Protein AF-A0A3D3Z821-F1 (afdb_monomer_lite)

pLDDT: mean 93.91, std 4.88, range [66.25, 98.44]

Foldseek 3Di:
DPFDWDADPVRDIAGPVNDPVSVVVVVVVVQPDPPHDDDPPAQQPDWDADPQCIWTDGPPDIDDDNDDDQPQDAQPPVVVRHDCRSVVHVVVVVDDDDDDWDALDFDFDPPPCLQLQAQPKAWWWKFKDFQNHTDDIFTGIWGRHNGGIHDPRCRHCVRPVRPDDGDIDIDIGRCPVADPVNVVVLLVVLVPDPDDLLCSCPVVGDSSVSNSVCVVVVPD

Radius of gyration: 25.38 Å; chains: 1; bounding box: 55×44×74 Å

Secondary structure (DSSP, 8-state):
----EEE-TTS-EEETT--HHHHHHHHHHHH-STT-----S----EEEE-SSSEEEEETTEEEEES--------SS-GGGT--SHHHHHHHHTT---PPP---S-PEE---GGGGGGTT-EEEEEEEEEETTEEEEEEEEEEEE-SSEEESHHHHHHHHHHTS-SS-EEEEEES-TTS-HHHHHHHHHHHHTSS--GGGTTBTTB-HHHHHHHHHHTT--

Sequence (220 aa):
LGLLTVAEDSGRVYPYSDQANSVVDVLRFALEKPNITVKLGFEAEKVKKTASGFRIVSGDETVECNRLIVACGGLAGTKLGGSMSGYKILRSFGHGCTRLRPALVQLKSSWNAVTSLKGVRANCHAVILHDGKRFSESTGELQFTQYGISGPVIFEVSRDVCQGGGEWLCRLDFLPDMEEDALKDELARRRTTNLPVSELFTGILHNRLGRVLTQAAGIS

Structure (mmCIF, N/CA/C/O backbone):
data_AF-A0A3D3Z821-F1
#
_entry.id   AF-A0A3D3Z821-F1
#
loop_
_atom_site.group_PDB
_atom_site.id
_atom_site.type_symbol
_atom_site.label_atom_id
_atom_site.label_alt_id
_atom_site.label_comp_id
_atom_site.label_asym_id
_atom_site.label_entity_id
_atom_site.label_seq_id
_atom_site.pdbx_PDB_ins_code
_atom_site.Cartn_x
_atom_site.Cartn_y
_atom_site.Cartn_z
_atom_site.occupancy
_atom_site.B_iso_or_equiv
_atom_site.auth_seq_id
_atom_site.auth_comp_id
_atom_site.auth_asym_id
_atom_site.auth_atom_id
_atom_site.pdbx_PDB_model_num
ATOM 1 N N . LEU A 1 1 ? -18.094 19.208 6.582 1.00 84.31 1 LEU A N 1
ATOM 2 C CA . LEU A 1 1 ? -16.720 19.171 7.127 1.00 84.31 1 LEU A CA 1
ATOM 3 C C . LEU A 1 1 ? -15.855 20.303 6.573 1.00 84.31 1 LEU A C 1
ATOM 5 O O . LEU A 1 1 ? -15.099 20.863 7.343 1.00 84.31 1 LEU A O 1
ATOM 9 N N . GLY A 1 2 ? -16.013 20.714 5.306 1.00 89.12 2 GLY A N 1
ATOM 10 C CA . GLY A 1 2 ? -15.393 21.956 4.812 1.00 89.12 2 GLY A CA 1
ATOM 11 C C . GLY A 1 2 ? -13.940 21.814 4.351 1.00 89.12 2 GLY A C 1
ATOM 12 O O . GLY A 1 2 ? -13.253 22.816 4.201 1.00 89.12 2 GLY A O 1
ATOM 13 N N . LEU A 1 3 ? -13.470 20.586 4.114 1.00 96.06 3 LEU A N 1
ATOM 14 C CA . LEU A 1 3 ? -12.171 20.346 3.495 1.00 96.06 3 LEU A CA 1
ATOM 15 C C . LEU A 1 3 ? -12.271 20.602 1.985 1.00 96.06 3 LEU A C 1
ATOM 17 O O . LEU A 1 3 ? -13.022 19.909 1.298 1.00 96.06 3 LEU A O 1
ATOM 21 N N . LEU A 1 4 ? -11.515 21.576 1.477 1.00 97.25 4 LEU A N 1
ATOM 22 C CA . LEU A 1 4 ? -11.360 21.778 0.038 1.00 97.25 4 LEU A CA 1
ATOM 23 C C . LEU A 1 4 ? -10.456 20.681 -0.536 1.00 97.25 4 LEU A C 1
ATOM 25 O O . LEU A 1 4 ? -9.407 20.371 0.034 1.00 97.25 4 LEU A O 1
ATOM 29 N N . THR A 1 5 ? -10.862 20.104 -1.663 1.00 97.75 5 THR A N 1
ATOM 30 C CA . THR A 1 5 ? -10.170 18.968 -2.284 1.00 97.75 5 THR A CA 1
ATOM 31 C C . THR A 1 5 ? -9.938 19.203 -3.767 1.00 97.75 5 THR A C 1
ATOM 33 O O . THR A 1 5 ? -10.654 19.985 -4.390 1.00 97.75 5 THR A O 1
ATOM 36 N N . VAL A 1 6 ? -8.943 18.509 -4.310 1.00 97.44 6 VAL A N 1
ATOM 37 C CA . VAL A 1 6 ? -8.657 18.408 -5.741 1.00 97.44 6 VAL A CA 1
ATOM 38 C C . VAL A 1 6 ? -8.632 16.932 -6.128 1.00 97.44 6 VAL A C 1
ATOM 40 O O . VAL A 1 6 ? -8.186 16.093 -5.343 1.00 97.44 6 VAL A O 1
ATOM 43 N N . ALA A 1 7 ? -9.150 16.614 -7.310 1.00 97.06 7 ALA A N 1
ATOM 44 C CA . ALA A 1 7 ? -9.102 15.275 -7.878 1.00 97.06 7 ALA A CA 1
ATOM 45 C C . ALA A 1 7 ? -8.102 15.248 -9.036 1.00 97.06 7 ALA A C 1
ATOM 47 O O . ALA A 1 7 ? -8.094 16.155 -9.866 1.00 97.06 7 ALA A O 1
ATOM 48 N N . GLU A 1 8 ? -7.275 14.213 -9.083 1.00 92.75 8 GLU A N 1
ATOM 49 C CA . GLU A 1 8 ? -6.449 13.895 -10.246 1.00 92.75 8 GLU A CA 1
ATOM 50 C C . GLU A 1 8 ? -7.269 13.129 -11.294 1.00 92.75 8 GLU A C 1
ATOM 52 O O . GLU A 1 8 ? -8.263 12.480 -10.959 1.00 92.75 8 GLU A O 1
ATOM 57 N N . ASP A 1 9 ? -6.787 13.089 -12.539 1.00 91.25 9 ASP A N 1
ATOM 58 C CA . ASP A 1 9 ? -7.375 12.271 -13.616 1.00 91.25 9 ASP A CA 1
ATOM 59 C C . ASP A 1 9 ? -7.433 10.774 -13.255 1.00 91.25 9 ASP A C 1
ATOM 61 O O . ASP A 1 9 ? -8.287 10.034 -13.739 1.00 91.25 9 ASP A O 1
ATOM 65 N N . SER A 1 10 ? -6.555 10.332 -12.347 1.00 83.69 10 SER A N 1
ATOM 66 C CA . SER A 1 10 ? -6.539 8.978 -11.782 1.00 83.69 10 SER A CA 1
ATOM 67 C C . SER A 1 10 ? -7.754 8.658 -10.891 1.00 83.69 10 SER A C 1
ATOM 69 O O . SER A 1 10 ? -7.928 7.513 -10.475 1.00 83.69 10 SER A O 1
ATOM 71 N N . GLY A 1 11 ? -8.570 9.661 -10.545 1.00 91.00 11 GLY A N 1
ATOM 72 C CA . GLY A 1 11 ? -9.675 9.568 -9.589 1.00 91.00 11 GLY A CA 1
ATOM 73 C C . GLY A 1 11 ? -9.247 9.695 -8.123 1.00 91.00 11 GLY A C 1
ATOM 74 O O . GLY A 1 11 ? -10.096 9.674 -7.228 1.00 91.00 11 GLY A O 1
ATOM 75 N N . ARG A 1 12 ? -7.946 9.836 -7.842 1.00 90.50 12 ARG A N 1
ATOM 76 C CA . ARG A 1 12 ? -7.446 10.084 -6.485 1.00 90.50 12 ARG A CA 1
ATOM 77 C C . ARG A 1 12 ? -7.782 11.505 -6.051 1.00 90.50 12 ARG A C 1
ATOM 79 O O . ARG A 1 12 ? -7.626 12.448 -6.820 1.00 90.50 12 ARG A O 1
ATOM 86 N N . VAL A 1 13 ? -8.225 11.643 -4.804 1.00 96.12 13 VAL A N 1
ATOM 87 C CA . VAL A 1 13 ? -8.643 12.923 -4.225 1.00 96.12 13 VAL A CA 1
ATOM 88 C C . VAL A 1 13 ? -7.708 13.294 -3.087 1.00 96.12 13 VAL A C 1
ATOM 90 O O . VAL A 1 13 ? -7.511 12.512 -2.154 1.00 96.12 13 VAL A O 1
ATOM 93 N N . TYR A 1 14 ? -7.179 14.508 -3.151 1.00 96.88 14 TYR A N 1
ATOM 94 C CA . TYR A 1 14 ? -6.238 15.051 -2.184 1.00 96.88 14 TYR A CA 1
ATOM 95 C C . TYR A 1 14 ? -6.791 16.336 -1.555 1.00 96.88 14 TYR A C 1
ATOM 97 O O . TYR A 1 14 ? -7.600 17.037 -2.175 1.00 96.88 14 TYR A O 1
ATOM 105 N N . PRO A 1 15 ? -6.393 16.673 -0.314 1.00 97.56 15 PRO A N 1
ATOM 106 C CA . PRO A 1 15 ? -6.605 18.013 0.223 1.00 97.56 15 PRO A CA 1
ATOM 107 C C . PRO A 1 15 ? -5.969 19.037 -0.711 1.00 97.56 15 PRO A C 1
ATOM 109 O O . PRO A 1 15 ? -4.826 18.856 -1.105 1.00 97.56 15 PRO A O 1
ATOM 112 N N . TYR A 1 16 ? -6.656 20.142 -0.999 1.00 97.00 16 TYR A N 1
ATOM 113 C CA . TYR A 1 16 ? -6.088 21.198 -1.849 1.00 97.00 16 TYR A CA 1
ATOM 114 C C . TYR A 1 16 ? -4.787 21.796 -1.270 1.00 97.00 16 TYR A C 1
ATOM 116 O O . TYR A 1 16 ? -3.984 22.377 -1.986 1.00 97.00 16 TYR A O 1
ATOM 124 N N . SER A 1 17 ? -4.575 21.660 0.042 1.00 96.19 17 SER A N 1
ATOM 125 C CA . SER A 1 17 ? -3.353 22.075 0.737 1.00 96.19 17 SER A CA 1
ATOM 126 C C . SER A 1 17 ? -2.167 21.117 0.567 1.00 96.19 17 SER A C 1
ATOM 128 O O . SER A 1 17 ? -1.088 21.424 1.069 1.00 96.19 17 SER A O 1
ATOM 130 N N . ASP A 1 18 ? -2.369 19.932 -0.016 1.00 96.44 18 ASP A N 1
ATOM 131 C CA . ASP A 1 18 ? -1.424 18.805 -0.003 1.00 96.44 18 ASP A CA 1
ATOM 132 C C . ASP A 1 18 ? -0.958 18.381 1.407 1.00 96.44 18 ASP A C 1
ATOM 134 O O . ASP A 1 18 ? 0.049 17.694 1.577 1.00 96.44 18 ASP A O 1
ATOM 138 N N . GLN A 1 19 ? -1.701 18.756 2.457 1.00 97.00 19 GLN A N 1
ATOM 139 C CA . GLN A 1 19 ? -1.380 18.414 3.844 1.00 97.00 19 GLN A CA 1
ATOM 140 C C . GLN A 1 19 ? -2.365 17.389 4.406 1.00 97.00 19 GLN A C 1
ATOM 142 O O . GLN A 1 19 ? -3.539 17.686 4.637 1.00 97.00 19 GLN A O 1
ATOM 147 N N . ALA A 1 20 ? -1.869 16.195 4.744 1.00 96.19 20 ALA A N 1
ATOM 148 C CA . ALA A 1 20 ? -2.670 15.166 5.413 1.00 96.19 20 ALA A CA 1
ATOM 149 C C . ALA A 1 20 ? -3.252 15.652 6.757 1.00 96.19 20 ALA A C 1
ATOM 151 O O . ALA A 1 20 ? -4.383 15.308 7.106 1.00 96.19 20 ALA A O 1
ATOM 152 N N . ASN A 1 21 ? -2.522 16.513 7.478 1.00 96.94 21 ASN A N 1
ATOM 153 C CA . ASN A 1 21 ? -2.989 17.102 8.736 1.00 96.94 21 ASN A CA 1
ATOM 154 C C . ASN A 1 21 ? -4.273 17.927 8.566 1.00 96.94 21 ASN A C 1
ATOM 156 O O . ASN A 1 21 ? -5.098 17.929 9.473 1.00 96.94 21 ASN A O 1
ATOM 160 N N . SER A 1 22 ? -4.511 18.542 7.399 1.00 97.19 22 SER A N 1
ATOM 161 C CA . SER A 1 22 ? -5.766 19.263 7.140 1.00 97.19 22 SER A CA 1
ATOM 162 C C . SER A 1 22 ? -6.987 18.341 7.217 1.00 97.19 22 SER A C 1
ATOM 164 O O . SER A 1 22 ? -8.035 18.751 7.711 1.00 97.19 22 SER A O 1
ATOM 166 N N . VAL A 1 23 ? -6.861 17.082 6.781 1.00 97.56 23 VAL A N 1
ATOM 167 C CA . VAL A 1 23 ? -7.935 16.081 6.909 1.00 97.56 23 VAL A CA 1
ATOM 168 C C . VAL A 1 23 ? -8.193 15.763 8.380 1.00 97.56 23 VAL A C 1
ATOM 170 O O . VAL A 1 23 ? -9.343 15.737 8.821 1.00 97.56 23 VAL A O 1
ATOM 173 N N . VAL A 1 24 ? -7.116 15.535 9.139 1.00 96.19 24 VAL A N 1
ATOM 174 C CA . VAL A 1 24 ? -7.173 15.190 10.565 1.00 96.19 24 VAL A CA 1
ATOM 175 C C . VAL A 1 24 ? -7.831 16.308 11.366 1.00 96.19 24 VAL A C 1
ATOM 177 O O . VAL A 1 24 ? -8.753 16.040 12.134 1.00 96.19 24 VAL A O 1
ATOM 180 N N . ASP A 1 25 ? -7.408 17.554 11.164 1.00 96.25 25 ASP A N 1
ATOM 181 C CA . ASP A 1 25 ? -7.937 18.699 11.901 1.00 96.25 25 ASP A CA 1
ATOM 182 C C . ASP A 1 25 ? -9.411 18.943 11.601 1.00 96.25 25 ASP A C 1
ATOM 184 O O . ASP A 1 25 ? -10.200 19.124 12.523 1.00 96.25 25 ASP A O 1
ATOM 188 N N . VAL A 1 26 ? -9.825 18.860 10.336 1.00 97.06 26 VAL A N 1
ATOM 189 C CA . VAL A 1 26 ? -11.237 19.025 9.973 1.00 97.06 26 VAL A CA 1
ATOM 190 C C . VAL A 1 26 ? -12.124 17.968 10.648 1.00 97.06 26 VAL A C 1
ATOM 192 O O . VAL A 1 26 ? -13.230 18.281 11.097 1.00 97.06 26 VAL A O 1
ATOM 195 N N . LEU A 1 27 ? -11.649 16.723 10.759 1.00 97.06 27 LEU A N 1
ATOM 196 C CA . LEU A 1 27 ? -12.352 15.681 11.509 1.00 97.06 27 LEU A CA 1
ATOM 197 C C . LEU A 1 27 ? -12.339 15.962 13.014 1.00 97.06 27 LEU A C 1
ATOM 199 O O . LEU A 1 27 ? -13.377 15.832 13.657 1.00 97.06 27 LEU A O 1
ATOM 203 N N . ARG A 1 28 ? -11.200 16.388 13.572 1.00 96.38 28 ARG A N 1
ATOM 204 C CA . ARG A 1 28 ? -11.064 16.735 14.991 1.00 96.38 28 ARG A CA 1
ATOM 205 C C . ARG A 1 28 ? -12.012 17.865 15.386 1.00 96.38 28 ARG A C 1
ATOM 207 O O . ARG A 1 28 ? -12.762 17.696 16.340 1.00 96.38 28 ARG A O 1
ATOM 214 N N . PHE A 1 29 ? -12.060 18.951 14.618 1.00 95.62 29 PHE A N 1
ATOM 215 C CA . PHE A 1 29 ? -12.982 20.067 14.849 1.00 95.62 29 PHE A CA 1
ATOM 216 C C . PHE A 1 29 ? -14.444 19.624 14.792 1.00 95.62 29 PHE A C 1
ATOM 218 O O . PHE A 1 29 ? -15.272 20.076 15.575 1.00 95.62 29 PHE A O 1
ATOM 225 N N . ALA A 1 30 ? -14.787 18.681 13.913 1.00 96.00 30 ALA A N 1
ATOM 226 C CA . ALA A 1 30 ? -16.147 18.154 13.851 1.00 96.00 30 ALA A CA 1
ATOM 227 C C . ALA A 1 30 ? -16.549 17.315 15.076 1.00 96.00 30 ALA A C 1
ATOM 229 O O . ALA A 1 30 ? -17.749 17.132 15.317 1.00 96.00 30 ALA A O 1
ATOM 230 N N . LEU A 1 31 ? -15.567 16.815 15.834 1.00 96.56 31 LEU A N 1
ATOM 231 C CA . LEU A 1 31 ? -15.761 16.117 17.103 1.00 96.56 31 LEU A CA 1
ATOM 232 C C . LEU A 1 31 ? -15.836 17.073 18.303 1.00 96.56 31 LEU A C 1
ATOM 234 O O . LEU A 1 31 ? -16.237 16.628 19.375 1.00 96.56 31 LEU A O 1
ATOM 238 N N . GLU A 1 32 ? -15.511 18.362 18.149 1.00 94.62 32 GLU A N 1
ATOM 239 C CA . GLU A 1 32 ? -15.595 19.384 19.207 1.00 94.62 32 GLU A CA 1
ATOM 240 C C . GLU A 1 32 ? -17.056 19.798 19.459 1.00 94.62 32 GLU A C 1
ATOM 242 O O . GLU A 1 32 ? -17.486 20.923 19.211 1.00 94.62 32 GLU A O 1
ATOM 247 N N . LYS A 1 33 ? -17.858 18.842 19.937 1.00 95.44 33 LYS A N 1
ATOM 248 C CA . LYS A 1 33 ? -19.264 19.024 20.311 1.00 95.44 33 LYS A CA 1
ATOM 249 C C . LYS A 1 33 ? -19.459 18.658 21.782 1.00 95.44 33 LYS A C 1
ATOM 251 O O . LYS A 1 33 ? -18.866 17.676 22.224 1.00 95.44 33 LYS A O 1
ATOM 256 N N . PRO A 1 34 ? -20.345 19.344 22.532 1.00 95.62 34 PRO A N 1
ATOM 257 C CA . PRO A 1 34 ? -20.549 19.076 23.962 1.00 95.62 34 PRO A CA 1
ATOM 258 C C . PRO A 1 34 ? -20.932 17.628 24.308 1.00 95.62 34 PRO A C 1
ATOM 260 O O . PRO A 1 34 ? -20.731 17.187 25.433 1.00 95.62 34 PRO A O 1
ATOM 263 N N . ASN A 1 35 ? -21.495 16.884 23.354 1.00 96.88 35 ASN A N 1
ATOM 264 C CA . ASN A 1 35 ? -21.951 15.506 23.528 1.00 96.88 35 ASN A CA 1
ATOM 265 C C . ASN A 1 35 ? -20.957 14.444 23.018 1.00 96.88 35 ASN A C 1
ATOM 267 O O . ASN A 1 35 ? -21.319 13.270 22.944 1.00 96.88 35 ASN A O 1
ATOM 271 N N . ILE A 1 36 ? -19.747 14.838 22.615 1.00 97.31 36 ILE A N 1
ATOM 272 C CA . ILE A 1 36 ? -18.694 13.930 22.153 1.00 97.31 36 ILE A CA 1
ATOM 273 C C . ILE A 1 36 ? -17.492 14.076 23.083 1.00 97.31 36 ILE A C 1
ATOM 275 O O . ILE A 1 36 ? -16.984 15.170 23.304 1.00 97.31 36 ILE A O 1
ATOM 279 N N . THR A 1 37 ? -17.005 12.953 23.604 1.00 96.69 37 THR A N 1
ATOM 280 C CA . THR A 1 37 ? -15.773 12.909 24.394 1.00 96.69 37 THR A CA 1
ATOM 281 C C . THR A 1 37 ? -14.707 12.158 23.614 1.00 96.69 37 THR A C 1
ATOM 283 O O . THR A 1 37 ? -14.864 10.973 23.322 1.00 96.69 37 THR A O 1
ATOM 286 N N . VAL A 1 38 ? -13.609 12.840 23.291 1.00 96.75 38 VAL A N 1
ATOM 287 C CA . VAL A 1 38 ? -12.416 12.218 22.710 1.00 96.75 38 VAL A CA 1
ATOM 288 C C . VAL A 1 38 ? -11.439 11.925 23.839 1.00 96.75 38 VAL A C 1
ATOM 290 O O . VAL A 1 38 ? -10.985 12.839 24.522 1.00 96.75 38 VAL A O 1
ATOM 293 N N . LYS A 1 39 ? -11.115 10.646 24.037 1.00 95.62 39 LYS A N 1
ATOM 294 C CA . LYS A 1 39 ? -10.166 10.204 25.060 1.00 95.62 39 LYS A CA 1
ATOM 295 C C . LYS A 1 39 ? -8.936 9.592 24.396 1.00 95.62 39 LYS A C 1
ATOM 297 O O . LYS A 1 39 ? -9.026 8.537 23.775 1.00 95.62 39 LYS A O 1
ATOM 302 N N . LEU A 1 40 ? -7.805 10.284 24.504 1.00 95.38 40 LEU A N 1
ATOM 303 C CA . LEU A 1 40 ? -6.497 9.812 24.043 1.00 95.38 40 LEU A CA 1
ATOM 304 C C . LEU A 1 40 ? -5.758 9.109 25.189 1.00 95.38 40 LEU A C 1
ATOM 306 O O . LEU A 1 40 ? -6.156 9.234 26.344 1.00 95.38 40 LEU A O 1
ATOM 310 N N . GLY A 1 41 ? -4.698 8.359 24.874 1.00 94.00 41 GLY A N 1
ATOM 311 C CA . GLY A 1 41 ? -3.927 7.618 25.885 1.00 94.00 41 GLY A CA 1
ATOM 312 C C . GLY A 1 41 ? -4.706 6.487 26.569 1.00 94.00 41 GLY A C 1
ATOM 313 O O . GLY A 1 41 ? -4.267 5.981 27.591 1.00 94.00 41 GLY A O 1
ATOM 314 N N . PHE A 1 42 ? -5.854 6.099 26.009 1.00 96.06 42 PHE A N 1
ATOM 315 C CA . PHE A 1 42 ? -6.726 5.053 26.530 1.00 96.06 42 PHE A CA 1
ATOM 316 C C . PHE A 1 42 ? -6.688 3.852 25.582 1.00 96.06 42 PHE A C 1
ATOM 318 O O . PHE A 1 42 ? -7.317 3.864 24.520 1.00 96.06 42 PHE A O 1
ATOM 325 N N . GLU A 1 43 ? -5.926 2.821 25.940 1.00 94.94 43 GLU A N 1
ATOM 326 C CA . GLU A 1 43 ? -5.873 1.577 25.174 1.00 94.94 43 GLU A CA 1
ATOM 327 C C . GLU A 1 43 ? -6.968 0.632 25.674 1.00 94.94 43 GLU A C 1
ATOM 329 O O . GLU A 1 43 ? -7.013 0.259 26.841 1.00 94.94 43 GLU A O 1
ATOM 334 N N . ALA A 1 44 ? -7.885 0.226 24.794 1.00 95.50 44 ALA A N 1
ATOM 335 C CA . ALA A 1 44 ? -8.948 -0.710 25.153 1.00 95.50 44 ALA A CA 1
ATOM 336 C C . ALA A 1 44 ? -8.390 -2.137 25.344 1.00 95.50 44 ALA A C 1
ATOM 338 O O . ALA A 1 44 ? -8.490 -2.985 24.455 1.00 95.50 44 ALA A O 1
ATOM 339 N N . GLU A 1 45 ? -7.803 -2.402 26.510 1.00 94.50 45 GLU A N 1
ATOM 340 C CA . GLU A 1 45 ? -7.136 -3.661 26.854 1.00 94.50 45 GLU A CA 1
ATOM 341 C C . GLU A 1 45 ? -8.123 -4.820 27.026 1.00 94.50 45 GLU A C 1
ATOM 343 O O . GLU A 1 45 ? -7.862 -5.949 26.596 1.00 94.50 45 GLU A O 1
ATOM 348 N N . LYS A 1 46 ? -9.267 -4.560 27.674 1.00 95.31 46 LYS A N 1
ATOM 349 C CA . LYS A 1 46 ? -10.322 -5.559 27.901 1.00 95.31 46 LYS A CA 1
ATOM 350 C C . LYS A 1 46 ? -11.686 -4.968 27.599 1.00 95.31 46 LYS A C 1
ATOM 352 O O . LYS A 1 46 ? -12.038 -3.903 28.093 1.00 95.31 46 LYS A O 1
ATOM 357 N N . VAL A 1 47 ? -12.490 -5.722 26.858 1.00 97.44 47 VAL A N 1
ATOM 358 C CA . VAL A 1 47 ? -13.879 -5.377 26.559 1.00 97.44 47 VAL A CA 1
ATOM 359 C C . VAL A 1 47 ? -14.764 -6.555 26.940 1.00 97.44 47 VAL A C 1
ATOM 361 O O . VAL A 1 47 ? -14.533 -7.680 26.499 1.00 97.44 47 VAL A O 1
ATOM 364 N N . LYS A 1 48 ? -15.781 -6.310 27.767 1.00 96.69 48 LYS A N 1
ATOM 365 C CA . LYS A 1 48 ? -16.752 -7.326 28.190 1.00 96.69 48 LYS A CA 1
ATOM 366 C C . LYS A 1 48 ? -18.170 -6.862 27.905 1.00 96.69 48 LYS A C 1
ATOM 368 O O . LYS A 1 48 ? -18.499 -5.701 28.131 1.00 96.69 48 LYS A O 1
ATOM 373 N N . LYS A 1 49 ? -19.018 -7.787 27.459 1.00 96.88 49 LYS A N 1
ATOM 374 C CA . LYS A 1 49 ? -20.466 -7.566 27.406 1.00 96.88 49 LYS A CA 1
ATOM 375 C C . LYS A 1 49 ? -21.032 -7.635 28.825 1.00 96.88 49 LYS A C 1
ATOM 377 O O . LYS A 1 49 ? -20.634 -8.495 29.608 1.00 96.88 49 LYS A O 1
ATOM 382 N N . THR A 1 50 ? -21.943 -6.729 29.146 1.00 96.50 50 THR A N 1
ATOM 383 C CA . THR A 1 50 ? -22.679 -6.675 30.415 1.00 96.50 50 THR A CA 1
ATOM 384 C C . THR A 1 50 ? -24.176 -6.856 30.144 1.00 96.50 50 THR A C 1
ATOM 386 O O . THR A 1 50 ? -24.593 -6.977 28.991 1.00 96.50 50 THR A O 1
ATOM 389 N N . ALA A 1 51 ? -25.003 -6.869 31.193 1.00 95.25 51 ALA A N 1
ATOM 390 C CA . ALA A 1 51 ? -26.458 -6.938 31.039 1.00 95.25 51 ALA A CA 1
ATOM 391 C C . ALA A 1 51 ? -27.041 -5.724 30.282 1.00 95.25 51 ALA A C 1
ATOM 393 O O . ALA A 1 51 ? -28.026 -5.866 29.564 1.00 95.25 51 ALA A O 1
ATOM 394 N N . SER A 1 52 ? -26.422 -4.545 30.410 1.00 93.81 52 SER A N 1
ATOM 395 C CA . SER A 1 52 ? -26.910 -3.269 29.862 1.00 93.81 52 SER A CA 1
ATOM 396 C C . SER A 1 52 ? -26.093 -2.730 28.676 1.00 93.81 52 SER A C 1
ATOM 398 O O . SER A 1 52 ? -26.452 -1.695 28.102 1.00 93.81 52 SER A O 1
ATOM 400 N N . GLY A 1 53 ? -25.010 -3.409 28.281 1.00 97.44 53 GLY A N 1
ATOM 401 C CA . GLY A 1 53 ? -24.132 -2.959 27.202 1.00 97.44 53 GLY A CA 1
ATOM 402 C C . GLY A 1 53 ? -22.734 -3.570 27.256 1.00 97.44 53 GLY A C 1
ATOM 403 O O . GLY A 1 53 ? -22.571 -4.788 27.172 1.00 97.44 53 GLY A O 1
ATOM 404 N N . PHE A 1 54 ? -21.724 -2.710 27.359 1.00 98.44 54 PHE A N 1
ATOM 405 C CA . PHE A 1 54 ? -20.311 -3.062 27.338 1.00 98.44 54 PHE A CA 1
ATOM 406 C C . PHE A 1 54 ? -19.535 -2.293 28.400 1.00 98.44 54 PHE A C 1
ATOM 408 O O . PHE A 1 54 ? -19.816 -1.127 28.677 1.00 98.44 54 PHE A O 1
ATOM 415 N N . ARG A 1 55 ? -18.509 -2.950 28.934 1.00 97.94 55 ARG A N 1
ATOM 416 C CA . ARG A 1 55 ? -17.499 -2.364 29.808 1.00 97.94 55 ARG A CA 1
ATOM 417 C C . ARG A 1 55 ? -16.135 -2.478 29.142 1.00 97.94 55 ARG A C 1
ATOM 419 O O . ARG A 1 55 ? -15.737 -3.582 28.764 1.00 97.94 55 ARG A O 1
ATOM 426 N N . ILE A 1 56 ? -15.440 -1.353 29.020 1.00 97.81 56 ILE A N 1
ATOM 427 C CA . ILE A 1 56 ? -14.086 -1.240 28.479 1.00 97.81 56 ILE A CA 1
ATOM 428 C C . ILE A 1 56 ? -13.137 -0.866 29.615 1.00 97.81 56 ILE A C 1
ATOM 430 O O . ILE A 1 56 ? -13.449 0.026 30.399 1.00 97.81 56 ILE A O 1
ATOM 434 N N . VAL A 1 57 ? -11.995 -1.541 29.692 1.00 97.38 57 VAL A N 1
ATOM 435 C CA . VAL A 1 57 ? -10.951 -1.315 30.698 1.00 97.38 57 VAL A CA 1
ATOM 436 C C . VAL A 1 57 ? -9.639 -0.952 30.003 1.00 97.38 57 VAL A C 1
ATOM 438 O O . VAL A 1 57 ? -9.296 -1.586 29.002 1.00 97.38 57 VAL A O 1
ATOM 441 N N . SER A 1 58 ? -8.938 0.036 30.561 1.00 96.56 58 SER A N 1
ATOM 442 C CA . SER A 1 58 ? -7.588 0.487 30.195 1.00 96.56 58 SER A CA 1
ATOM 443 C C . SER A 1 58 ? -6.812 0.732 31.491 1.00 96.56 58 SER A C 1
ATOM 445 O O . SER A 1 58 ? -7.041 1.752 32.143 1.00 96.56 58 SER A O 1
ATOM 447 N N . GLY A 1 59 ? -5.950 -0.197 31.916 1.00 95.19 59 GLY A N 1
ATOM 448 C CA . GLY A 1 59 ? -5.328 -0.127 33.243 1.00 95.19 59 GLY A CA 1
ATOM 449 C C . GLY A 1 59 ? -6.378 -0.081 34.362 1.00 95.19 59 GLY A C 1
ATOM 450 O O . GLY A 1 59 ? -7.246 -0.953 34.438 1.00 95.19 59 GLY A O 1
ATOM 451 N N . ASP A 1 60 ? -6.321 0.958 35.197 1.00 95.62 60 ASP A N 1
ATOM 452 C CA . ASP A 1 60 ? -7.279 1.189 36.290 1.00 95.62 60 ASP A CA 1
ATOM 453 C C . ASP A 1 60 ? -8.533 1.965 35.848 1.00 95.62 60 ASP A C 1
ATOM 455 O O . ASP A 1 60 ? -9.494 2.114 36.606 1.00 95.62 60 ASP A O 1
ATOM 459 N N . GLU A 1 61 ? -8.561 2.458 34.608 1.00 97.19 61 GLU A N 1
ATOM 460 C CA . GLU A 1 61 ? -9.684 3.223 34.083 1.00 97.19 61 GLU A CA 1
ATOM 461 C C . GLU A 1 61 ? -10.750 2.313 33.465 1.00 97.19 61 GLU A C 1
ATOM 463 O O . GLU A 1 61 ? -10.457 1.349 32.754 1.00 97.19 61 GLU A O 1
ATOM 468 N N . THR A 1 62 ? -12.022 2.653 33.692 1.00 97.00 62 THR A 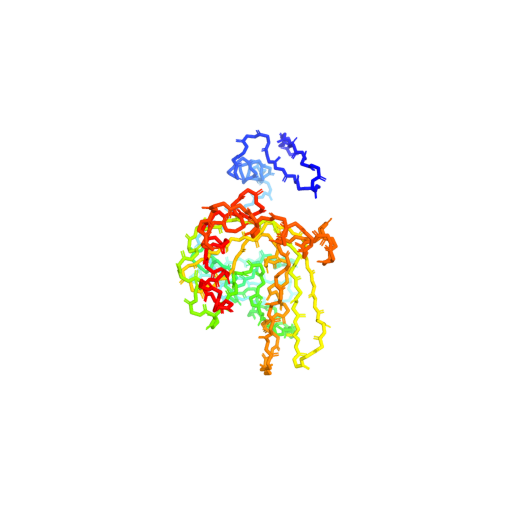N 1
ATOM 469 C CA . THR A 1 62 ? -13.170 1.921 33.144 1.00 97.00 62 THR A CA 1
ATOM 470 C C . THR A 1 62 ? -14.166 2.867 32.482 1.00 97.00 62 THR A C 1
ATOM 472 O O . THR A 1 62 ? -14.494 3.919 33.024 1.00 97.00 62 THR A O 1
ATOM 475 N N . VAL A 1 63 ? -14.676 2.467 31.315 1.00 97.12 63 VAL A N 1
ATOM 476 C CA . VAL A 1 63 ? -15.744 3.159 30.580 1.00 97.12 63 VAL A CA 1
ATOM 477 C C . VAL A 1 63 ? -16.884 2.182 30.303 1.00 97.12 63 VAL A C 1
ATOM 479 O O . VAL A 1 63 ? -16.650 1.045 29.887 1.00 97.12 63 VAL A O 1
ATOM 482 N N . GLU A 1 64 ? -18.124 2.622 30.505 1.00 97.56 64 GLU A N 1
ATOM 483 C CA . GLU A 1 64 ? -19.327 1.849 30.186 1.00 97.56 64 GLU A CA 1
ATOM 484 C C . GLU A 1 64 ? -20.112 2.497 29.043 1.00 97.56 64 GLU A C 1
ATOM 486 O O . GLU A 1 64 ? -20.166 3.719 28.918 1.00 97.56 64 GLU A O 1
ATOM 491 N N . CYS A 1 65 ? -20.713 1.676 28.181 1.00 97.56 65 CYS A N 1
ATOM 492 C CA . CYS A 1 65 ? -21.537 2.154 27.072 1.00 97.56 65 CYS A CA 1
ATOM 493 C C . CYS A 1 65 ? -22.607 1.128 26.678 1.00 97.56 65 CYS A C 1
ATOM 495 O O . CYS A 1 65 ? -22.421 -0.076 26.832 1.00 97.56 65 CYS A O 1
ATOM 497 N N . ASN A 1 66 ? -23.731 1.579 26.112 1.00 98.25 66 ASN A N 1
ATOM 498 C CA . ASN A 1 66 ? -24.783 0.673 25.625 1.00 98.25 66 ASN A CA 1
ATOM 499 C C . ASN A 1 66 ? -24.474 0.069 24.246 1.00 98.25 66 ASN A C 1
ATOM 501 O O . ASN A 1 66 ? -25.076 -0.937 23.857 1.00 98.25 66 ASN A O 1
ATOM 505 N N . ARG A 1 67 ? -23.593 0.710 23.471 1.00 97.94 67 ARG A N 1
ATOM 506 C CA . ARG A 1 67 ? -23.222 0.333 22.103 1.00 97.94 67 ARG A CA 1
ATOM 507 C C . ARG A 1 67 ? -21.726 0.534 21.912 1.00 97.94 67 ARG A C 1
ATOM 509 O O . ARG A 1 67 ? -21.192 1.556 22.325 1.00 97.94 67 ARG A O 1
ATOM 516 N N . LEU A 1 68 ? -21.090 -0.427 21.249 1.00 97.31 68 LEU A N 1
ATOM 517 C CA . LEU A 1 68 ? -19.665 -0.418 20.949 1.00 97.31 68 LEU A CA 1
ATOM 518 C C . LEU A 1 68 ? -19.459 -0.489 19.434 1.00 97.31 68 LEU A C 1
ATOM 520 O O . LEU A 1 68 ? -19.987 -1.389 18.783 1.00 97.31 68 LEU A O 1
ATOM 524 N N . ILE A 1 69 ? -18.664 0.433 18.894 1.00 97.88 69 ILE A N 1
ATOM 525 C CA . ILE A 1 69 ? -18.198 0.416 17.504 1.00 97.88 69 ILE A CA 1
ATOM 526 C C . ILE A 1 69 ? -16.691 0.164 17.530 1.00 97.88 69 ILE A C 1
ATOM 528 O O . ILE A 1 69 ? -15.949 0.904 18.172 1.00 97.88 69 ILE A O 1
ATOM 532 N N . VAL A 1 70 ? -16.232 -0.883 16.842 1.00 96.75 70 VAL A N 1
ATOM 533 C CA . VAL A 1 70 ? -14.807 -1.236 16.764 1.00 96.75 70 VAL A CA 1
ATOM 534 C C . VAL A 1 70 ? -14.226 -0.675 15.467 1.00 96.75 70 VAL A C 1
ATOM 536 O O . VAL A 1 70 ? -14.458 -1.224 14.395 1.00 96.75 70 VAL A O 1
ATOM 539 N N . ALA A 1 71 ? -13.458 0.412 15.572 1.00 96.88 71 ALA A N 1
ATOM 540 C CA . ALA A 1 71 ? -12.828 1.110 14.444 1.00 96.88 71 ALA A CA 1
ATOM 541 C C . ALA A 1 71 ? -11.290 1.170 14.580 1.00 96.88 71 ALA A C 1
ATOM 543 O O . ALA A 1 71 ? -10.663 2.181 14.288 1.00 96.88 71 ALA A O 1
ATOM 544 N N . CYS A 1 72 ? -10.670 0.085 15.056 1.00 95.12 72 CYS A N 1
ATOM 545 C CA . CYS A 1 72 ? -9.250 0.047 15.447 1.00 95.12 72 CYS A CA 1
ATOM 546 C C . CYS A 1 72 ? -8.246 -0.102 14.284 1.00 95.12 72 CYS A C 1
ATOM 548 O O . CYS A 1 72 ? -7.055 -0.272 14.533 1.00 95.12 72 CYS A O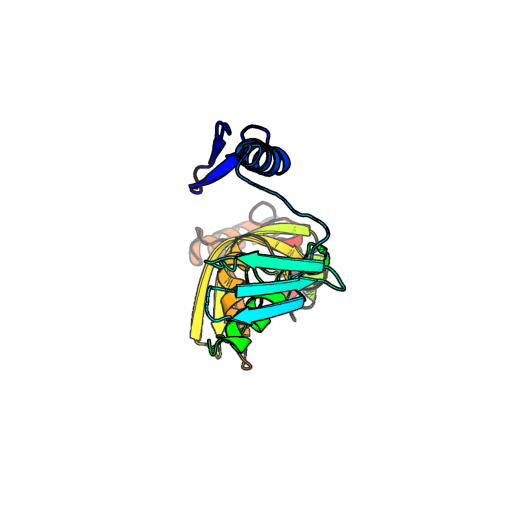 1
ATOM 550 N N . GLY A 1 73 ? -8.701 -0.092 13.029 1.00 94.69 73 GLY A N 1
ATOM 551 C CA . GLY A 1 73 ? -7.833 -0.290 11.866 1.00 94.69 73 GLY A CA 1
ATOM 552 C C . GLY A 1 73 ? -7.224 -1.698 11.759 1.00 94.69 73 GLY A C 1
ATOM 553 O O . GLY A 1 73 ? -7.758 -2.679 12.280 1.00 94.69 73 GLY A O 1
ATOM 554 N N . GLY A 1 74 ? -6.123 -1.797 11.008 1.00 94.50 74 GLY A N 1
ATOM 555 C CA . GLY A 1 74 ? -5.404 -3.044 10.731 1.00 94.50 74 GLY A CA 1
ATOM 556 C C . GLY A 1 74 ? -4.025 -3.125 11.395 1.00 94.50 74 GLY A C 1
ATOM 557 O O . GLY A 1 74 ? -3.651 -2.285 12.204 1.00 94.50 74 GLY A O 1
ATOM 558 N N . LEU A 1 75 ? -3.242 -4.137 11.007 1.00 93.25 75 LEU A N 1
ATOM 559 C CA . LEU A 1 75 ? -1.885 -4.362 11.530 1.00 93.25 75 LEU A CA 1
ATOM 560 C C . LEU A 1 75 ? -0.806 -3.491 10.851 1.00 93.25 75 LEU A C 1
ATOM 562 O O . LEU A 1 75 ? 0.321 -3.408 11.334 1.00 93.25 75 LEU A O 1
ATOM 566 N N . ALA A 1 76 ? -1.119 -2.873 9.710 1.00 93.00 76 ALA A N 1
ATOM 567 C CA . ALA A 1 76 ? -0.168 -2.043 8.974 1.00 93.00 76 ALA A CA 1
ATOM 568 C C . ALA A 1 76 ? 0.222 -0.792 9.778 1.00 93.00 76 ALA A C 1
ATOM 570 O O . ALA A 1 76 ? -0.610 -0.213 10.468 1.00 93.00 76 ALA A O 1
ATOM 571 N N . GLY A 1 77 ? 1.483 -0.360 9.666 1.00 91.75 77 GLY A N 1
ATOM 572 C CA . GLY A 1 77 ? 1.957 0.847 10.348 1.00 91.75 77 GLY A CA 1
ATOM 573 C C . GLY A 1 77 ? 2.012 0.697 11.869 1.00 91.75 77 GLY A C 1
ATOM 574 O O . GLY A 1 77 ? 1.521 1.559 12.587 1.00 91.75 77 GLY A O 1
ATOM 575 N N . THR A 1 78 ? 2.622 -0.377 12.380 1.00 91.25 78 THR A N 1
ATOM 576 C CA . THR A 1 78 ? 2.690 -0.658 13.829 1.00 91.25 78 THR A CA 1
ATOM 577 C C . THR A 1 78 ? 3.271 0.488 14.655 1.00 91.25 78 THR A C 1
ATOM 579 O O . THR A 1 78 ? 2.768 0.788 15.732 1.00 91.25 78 THR A O 1
ATOM 582 N N . LYS A 1 79 ? 4.269 1.201 14.119 1.00 91.44 79 LYS A N 1
ATOM 583 C CA . LYS A 1 79 ? 4.840 2.407 14.744 1.00 91.44 79 LYS A CA 1
ATOM 584 C C . LYS A 1 79 ? 3.846 3.573 14.871 1.00 91.44 79 LYS A C 1
ATOM 586 O O . LYS A 1 79 ? 4.085 4.471 15.664 1.00 91.44 79 LYS A O 1
ATOM 591 N N . LEU A 1 80 ? 2.771 3.565 14.083 1.00 90.88 80 LEU A N 1
ATOM 592 C CA . LEU A 1 80 ? 1.705 4.571 14.062 1.00 90.88 80 LEU A CA 1
ATOM 593 C C . LEU A 1 80 ? 0.429 4.093 14.784 1.00 90.88 80 LEU A C 1
ATOM 595 O O . LEU A 1 80 ? -0.592 4.767 14.715 1.00 90.88 80 LEU A O 1
ATOM 599 N N . GLY A 1 81 ? 0.463 2.932 15.452 1.00 89.81 81 GLY A N 1
ATOM 600 C CA . GLY A 1 81 ? -0.673 2.382 16.206 1.00 89.81 81 GLY A CA 1
ATOM 601 C C . GLY A 1 81 ? -1.399 1.206 15.542 1.00 89.81 81 GLY A C 1
ATOM 602 O O . GLY A 1 81 ? -2.324 0.650 16.136 1.00 89.81 81 GLY A O 1
ATOM 603 N N . GLY A 1 82 ? -0.976 0.772 14.348 1.00 94.25 82 GLY A N 1
ATOM 604 C CA . GLY A 1 82 ? -1.498 -0.450 13.730 1.00 94.25 82 GLY A CA 1
ATOM 605 C C . GLY A 1 82 ? -1.265 -1.677 14.616 1.00 94.25 82 GLY A C 1
ATOM 606 O O . GLY A 1 82 ? -0.142 -1.943 15.042 1.00 94.25 82 GLY A O 1
ATOM 607 N N . SER A 1 83 ? -2.313 -2.438 14.932 1.00 94.44 83 SER A N 1
ATOM 608 C CA . SER A 1 83 ? -2.211 -3.519 15.917 1.00 94.44 83 SER A CA 1
ATOM 609 C C . SER A 1 83 ? -3.283 -4.599 15.751 1.00 94.44 83 SER A C 1
ATOM 611 O O . SER A 1 83 ? -4.153 -4.544 14.883 1.00 94.44 83 SER A O 1
ATOM 613 N N . MET A 1 84 ? -3.213 -5.619 16.611 1.00 94.88 84 MET A N 1
ATOM 614 C CA . MET A 1 84 ? -4.210 -6.690 16.681 1.00 94.88 84 MET A CA 1
ATOM 615 C C . MET A 1 84 ? -5.352 -6.399 17.670 1.00 94.88 84 MET A C 1
ATOM 617 O O . MET A 1 84 ? -6.152 -7.300 17.918 1.00 94.88 84 MET A O 1
ATOM 621 N N . SER A 1 85 ? -5.435 -5.199 18.259 1.00 94.06 85 SER A N 1
ATOM 622 C CA . SER A 1 85 ? -6.384 -4.881 19.343 1.00 94.06 85 SER A CA 1
ATOM 623 C C . SER A 1 85 ? -7.842 -5.123 18.933 1.00 94.06 85 SER A C 1
ATOM 625 O O . SER A 1 85 ? -8.516 -5.959 19.534 1.00 94.06 85 SER A O 1
ATOM 627 N N . GLY A 1 86 ? -8.295 -4.516 17.831 1.00 95.69 86 GLY A N 1
ATOM 628 C CA . GLY A 1 86 ? -9.650 -4.714 17.301 1.00 95.69 86 GLY A CA 1
ATOM 629 C C . GLY A 1 86 ? -9.957 -6.179 16.977 1.00 95.69 86 GLY A C 1
ATOM 630 O O . GLY A 1 86 ? -11.014 -6.693 17.334 1.00 95.69 86 GLY A O 1
ATOM 631 N N . TYR A 1 87 ? -8.997 -6.903 16.392 1.00 96.12 87 TYR A N 1
ATOM 632 C CA . TYR A 1 87 ? -9.146 -8.334 16.108 1.00 96.12 87 TYR A CA 1
ATOM 633 C C . TYR A 1 87 ? -9.249 -9.193 17.373 1.00 96.12 87 TYR A C 1
ATOM 635 O O . TYR A 1 87 ? -9.907 -10.232 17.353 1.00 96.12 87 TYR A O 1
ATOM 643 N N . LYS A 1 88 ? -8.559 -8.823 18.459 1.00 95.12 88 LYS A N 1
ATOM 644 C CA . LYS A 1 88 ? -8.662 -9.511 19.755 1.00 95.12 88 LYS A CA 1
ATOM 645 C C . LYS A 1 88 ? -10.037 -9.265 20.380 1.00 95.12 88 LYS A C 1
ATOM 647 O O . LYS A 1 88 ? -10.667 -10.230 20.801 1.00 95.12 88 LYS A O 1
ATOM 652 N N . ILE A 1 89 ? -10.521 -8.019 20.349 1.00 95.62 89 ILE A N 1
ATOM 653 C CA . ILE A 1 89 ? -11.858 -7.638 20.834 1.00 95.62 89 ILE A CA 1
ATOM 654 C C . ILE A 1 89 ? -12.948 -8.408 20.079 1.00 95.62 89 ILE A C 1
ATOM 656 O O . ILE A 1 89 ? -13.808 -9.035 20.686 1.00 95.62 89 ILE A O 1
ATOM 660 N N . LEU A 1 90 ? -12.905 -8.419 18.746 1.00 96.62 90 LEU A N 1
ATOM 661 C CA . LEU A 1 90 ? -13.920 -9.113 17.949 1.00 96.62 90 LEU A CA 1
ATOM 662 C C . LEU A 1 90 ? -13.876 -10.634 18.166 1.00 96.62 90 LEU A C 1
ATOM 664 O O . LEU A 1 90 ? -14.922 -11.270 18.289 1.00 96.62 90 LEU A O 1
ATOM 668 N N . ARG A 1 91 ? -12.683 -11.226 18.304 1.00 95.81 91 ARG A N 1
ATOM 669 C CA . ARG A 1 91 ? -12.550 -12.655 18.631 1.00 95.81 91 ARG A CA 1
ATOM 670 C C . ARG A 1 91 ? -13.106 -13.015 20.003 1.00 95.81 91 ARG A C 1
ATOM 672 O O . ARG A 1 91 ? -13.712 -14.074 20.123 1.00 95.81 91 ARG A O 1
ATOM 679 N N . SER A 1 92 ? -12.971 -12.156 21.018 1.00 94.81 92 SER A N 1
ATOM 680 C CA . SER A 1 92 ? -13.577 -12.428 22.332 1.00 94.81 92 SER A CA 1
ATOM 681 C C . SER A 1 92 ? -15.110 -12.400 22.306 1.00 94.81 92 SER A C 1
ATOM 683 O O . SER A 1 92 ? -15.737 -12.901 23.234 1.00 94.81 92 SER A O 1
ATOM 685 N N . PHE A 1 93 ? -15.714 -11.863 21.242 1.00 95.94 93 PHE A N 1
ATOM 686 C CA . PHE A 1 93 ? -17.151 -11.947 20.966 1.00 95.94 93 PHE A CA 1
ATOM 687 C C . PHE A 1 93 ? -17.536 -13.067 19.985 1.00 95.94 93 PHE A C 1
ATOM 689 O O . PHE A 1 93 ? -18.690 -13.141 19.572 1.00 95.94 93 PHE A O 1
ATOM 696 N N . GLY A 1 94 ? -16.602 -13.953 19.624 1.00 96.75 94 GLY A N 1
ATOM 697 C CA . GLY A 1 94 ? -16.865 -15.115 18.771 1.00 96.75 94 GLY A CA 1
ATOM 698 C C . GLY A 1 94 ? -16.749 -14.859 17.266 1.00 96.75 94 GLY A C 1
ATOM 699 O O . GLY A 1 94 ? -17.064 -15.748 16.479 1.00 96.75 94 GLY A O 1
ATOM 700 N N . HIS A 1 95 ? -16.280 -13.683 16.834 1.00 97.62 95 HIS A N 1
ATOM 701 C CA . HIS A 1 95 ? -16.044 -13.432 15.412 1.00 97.62 95 HIS A CA 1
ATOM 702 C C . HIS A 1 95 ? -14.797 -14.168 14.901 1.00 97.62 95 HIS A C 1
ATOM 704 O O . HIS A 1 95 ? -13.750 -14.194 15.554 1.00 97.62 95 HIS A O 1
ATOM 710 N N . GLY A 1 96 ? -14.890 -14.709 13.685 1.00 97.00 96 GLY A N 1
ATOM 711 C CA . GLY A 1 96 ? -13.741 -15.219 12.939 1.00 97.00 96 GLY A CA 1
ATOM 712 C C . GLY A 1 96 ? -12.880 -14.098 12.346 1.00 97.00 96 GLY A C 1
ATOM 713 O O . GLY A 1 96 ? -13.301 -12.948 12.241 1.00 97.00 96 GLY A O 1
ATOM 714 N N . CYS A 1 97 ? -11.661 -14.442 11.930 1.00 94.69 97 CYS A N 1
ATOM 715 C CA . CYS A 1 97 ? -10.761 -13.535 11.220 1.00 94.69 97 CYS A CA 1
ATOM 716 C C . CYS A 1 97 ? -10.150 -14.267 10.023 1.00 94.69 97 CYS A C 1
ATOM 718 O O . CYS A 1 97 ? -9.590 -15.353 10.181 1.00 94.69 97 CYS A O 1
ATOM 720 N N . THR A 1 98 ? -10.251 -13.673 8.834 1.00 92.88 98 THR A N 1
ATOM 721 C CA . THR A 1 98 ? -9.547 -14.161 7.643 1.00 92.88 98 THR A CA 1
ATOM 722 C C . THR A 1 98 ? -8.037 -14.025 7.827 1.00 92.88 98 THR A C 1
ATOM 724 O O . THR A 1 98 ? -7.564 -13.189 8.598 1.00 92.88 98 THR A O 1
ATOM 727 N N . ARG A 1 99 ? -7.242 -14.805 7.086 1.00 90.12 99 ARG A N 1
ATOM 728 C CA . ARG A 1 99 ? -5.780 -14.701 7.171 1.00 90.12 99 ARG A CA 1
ATOM 729 C C . ARG A 1 99 ? -5.319 -13.292 6.789 1.00 90.12 99 ARG A C 1
ATOM 731 O O . ARG A 1 99 ? -5.577 -12.835 5.678 1.00 90.12 99 ARG A O 1
ATOM 738 N N . LEU A 1 100 ? -4.607 -12.631 7.698 1.00 90.25 100 LEU A N 1
ATOM 739 C CA . LEU A 1 100 ? -4.014 -11.324 7.435 1.00 90.25 100 LEU A CA 1
ATOM 740 C C . LEU A 1 100 ? -2.789 -11.476 6.536 1.00 90.25 100 LEU A C 1
ATOM 742 O O . LEU A 1 100 ? -1.988 -12.398 6.708 1.00 90.25 100 LEU A O 1
ATOM 746 N N . ARG A 1 101 ? -2.657 -10.571 5.570 1.00 88.81 101 ARG A N 1
ATOM 747 C CA . ARG A 1 101 ? -1.550 -10.528 4.614 1.00 88.81 101 ARG A CA 1
ATOM 748 C C . ARG A 1 101 ? -1.162 -9.065 4.378 1.00 88.81 101 ARG A C 1
ATOM 750 O O . ARG A 1 101 ? -2.055 -8.214 4.402 1.00 88.81 101 ARG A O 1
ATOM 757 N N . PRO A 1 102 ? 0.127 -8.760 4.162 1.00 90.31 102 PRO A N 1
ATOM 758 C CA . PRO A 1 102 ? 0.534 -7.451 3.670 1.00 90.31 102 PRO A CA 1
ATOM 759 C C . PRO A 1 102 ? -0.161 -7.135 2.339 1.00 90.31 102 PRO A C 1
ATOM 761 O O . PRO A 1 102 ? -0.378 -8.026 1.520 1.00 90.31 102 PRO A O 1
ATOM 764 N N . ALA A 1 103 ? -0.514 -5.872 2.138 1.00 91.44 103 ALA A N 1
ATOM 765 C CA . ALA A 1 103 ? -1.066 -5.351 0.893 1.00 91.44 103 ALA A CA 1
ATOM 766 C C . ALA A 1 103 ? -0.590 -3.907 0.718 1.00 91.44 103 ALA A C 1
ATOM 768 O O . ALA A 1 103 ? -0.310 -3.243 1.719 1.00 91.44 103 ALA A O 1
ATOM 769 N N . LEU A 1 104 ? -0.508 -3.444 -0.531 1.00 93.44 104 LEU A N 1
ATOM 770 C CA . LEU A 1 104 ? 0.081 -2.152 -0.897 1.00 93.44 104 LEU A CA 1
ATOM 771 C C . LEU A 1 104 ? 1.534 -2.025 -0.403 1.00 93.44 104 LEU A C 1
ATOM 773 O O . LEU A 1 104 ? 1.932 -1.025 0.190 1.00 93.44 104 LEU A O 1
ATOM 777 N N . VAL A 1 105 ? 2.322 -3.085 -0.604 1.00 93.69 105 VAL A N 1
ATOM 778 C CA . VAL A 1 105 ? 3.725 -3.165 -0.171 1.00 93.69 105 VAL A CA 1
ATOM 779 C C . VAL A 1 105 ? 4.658 -3.375 -1.354 1.00 93.69 105 VAL A C 1
ATOM 781 O O . VAL A 1 105 ? 4.268 -3.896 -2.393 1.00 93.69 105 VAL A O 1
ATOM 784 N N . GLN A 1 106 ? 5.924 -2.999 -1.188 1.00 95.25 106 GLN A N 1
ATOM 785 C CA . GLN A 1 106 ? 6.958 -3.369 -2.149 1.00 95.25 106 GLN A CA 1
ATOM 786 C C . GLN A 1 106 ? 7.167 -4.891 -2.185 1.00 95.25 106 GLN A C 1
ATOM 788 O O . GLN A 1 106 ? 7.004 -5.576 -1.172 1.00 95.25 106 GLN A O 1
ATOM 793 N N . LEU A 1 107 ? 7.607 -5.403 -3.332 1.00 94.31 107 LEU A N 1
ATOM 794 C CA . LEU A 1 107 ? 7.963 -6.806 -3.518 1.00 94.31 107 LEU A CA 1
ATOM 795 C C . LEU A 1 107 ? 9.480 -6.966 -3.538 1.00 94.31 107 LEU A C 1
ATOM 797 O O . LEU A 1 107 ? 10.195 -6.167 -4.143 1.00 94.31 107 LEU A O 1
ATOM 801 N N . LYS A 1 108 ? 9.985 -8.005 -2.871 1.00 94.12 108 LYS A N 1
ATOM 802 C CA . LYS A 1 108 ? 11.403 -8.377 -2.946 1.00 94.12 108 LYS A CA 1
ATOM 803 C C . LYS A 1 108 ? 11.666 -9.085 -4.272 1.00 94.12 108 LYS A C 1
ATOM 805 O O . LYS A 1 108 ? 10.812 -9.832 -4.735 1.00 94.12 108 LYS A O 1
ATOM 810 N N . SER A 1 109 ? 12.842 -8.870 -4.851 1.00 93.88 109 SER A N 1
ATOM 811 C CA . SER A 1 109 ? 13.255 -9.549 -6.080 1.00 93.88 109 SER A CA 1
ATOM 812 C C . SER A 1 109 ? 14.536 -10.339 -5.845 1.00 93.88 109 SER A C 1
ATOM 814 O O . SER A 1 109 ? 15.451 -9.852 -5.184 1.00 93.88 109 SER A O 1
ATOM 816 N N . SER A 1 110 ? 14.596 -11.547 -6.401 1.00 93.69 110 SER A N 1
ATOM 817 C CA . SER A 1 110 ? 15.814 -12.360 -6.488 1.00 93.69 110 SER A CA 1
ATOM 818 C C . SER A 1 110 ? 16.713 -11.950 -7.661 1.00 93.69 110 SER A C 1
ATOM 820 O O . SER A 1 110 ? 17.821 -12.464 -7.793 1.00 93.69 110 SER A O 1
ATOM 822 N N . TRP A 1 111 ? 16.272 -11.024 -8.520 1.00 94.94 111 TRP A N 1
ATOM 823 C CA . TRP A 1 111 ? 17.079 -10.537 -9.634 1.00 94.94 111 TRP A CA 1
ATOM 824 C C . TRP A 1 111 ? 18.211 -9.630 -9.137 1.00 94.94 111 TRP A C 1
ATOM 826 O O . TRP A 1 111 ? 17.982 -8.487 -8.742 1.00 94.94 111 TRP A O 1
ATOM 836 N N . ASN A 1 112 ? 19.449 -10.127 -9.192 1.00 91.50 112 ASN A N 1
ATOM 837 C CA . ASN A 1 112 ? 20.637 -9.459 -8.638 1.00 91.50 112 ASN A CA 1
ATOM 838 C C . ASN A 1 112 ? 20.862 -8.030 -9.160 1.00 91.50 112 ASN A C 1
ATOM 840 O O . ASN A 1 112 ? 21.402 -7.186 -8.442 1.00 91.50 112 ASN A O 1
ATOM 844 N N . ALA A 1 113 ? 20.428 -7.730 -10.386 1.00 93.88 113 ALA A N 1
ATOM 845 C CA . ALA A 1 113 ? 20.606 -6.407 -10.972 1.00 93.88 113 ALA A CA 1
ATOM 846 C C . ALA A 1 113 ? 19.667 -5.338 -10.379 1.00 93.88 113 ALA A C 1
ATOM 848 O O . ALA A 1 113 ? 19.908 -4.146 -10.576 1.00 93.88 113 ALA A O 1
ATOM 849 N N . VAL A 1 114 ? 18.648 -5.721 -9.596 1.00 95.62 114 VAL A N 1
ATOM 850 C CA . VAL A 1 114 ? 17.677 -4.787 -8.998 1.00 95.62 114 VAL A CA 1
ATOM 851 C C . VAL A 1 114 ? 18.359 -3.691 -8.170 1.00 95.62 114 VAL A C 1
ATOM 853 O O . VAL A 1 114 ? 17.984 -2.522 -8.245 1.00 95.62 114 VAL A O 1
ATOM 856 N N . THR A 1 115 ? 19.431 -4.041 -7.455 1.00 95.25 115 THR A N 1
ATOM 857 C CA . THR A 1 115 ? 20.200 -3.118 -6.611 1.00 95.25 115 THR A CA 1
ATOM 858 C C . THR A 1 115 ? 20.862 -2.009 -7.431 1.00 95.25 115 THR A C 1
ATOM 860 O O . THR A 1 115 ? 20.879 -0.853 -7.005 1.00 95.25 115 THR A O 1
ATOM 863 N N . SER A 1 116 ? 21.364 -2.334 -8.629 1.00 95.88 116 SER A N 1
ATOM 864 C CA . SER A 1 116 ? 21.993 -1.366 -9.545 1.00 95.88 116 SER A CA 1
ATOM 865 C C . SER A 1 116 ? 20.995 -0.338 -10.094 1.00 95.88 116 SER A C 1
ATOM 867 O O . SER A 1 116 ? 21.354 0.794 -10.437 1.00 95.88 116 SER A O 1
ATOM 869 N N . LEU A 1 117 ? 19.714 -0.709 -10.090 1.00 97.81 117 LEU A N 1
ATOM 870 C CA . LEU A 1 117 ? 18.601 0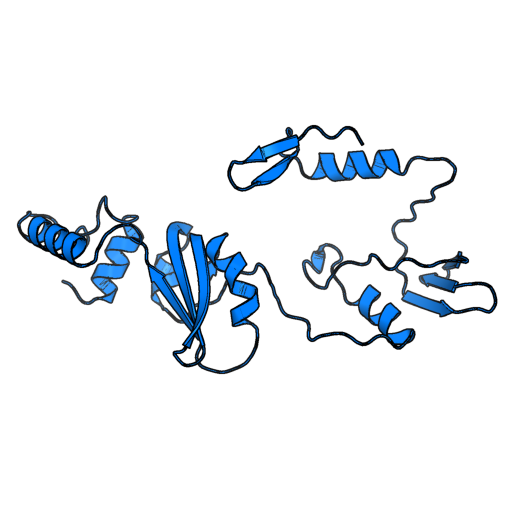.118 -10.529 1.00 97.81 117 LEU A CA 1
ATOM 871 C C . LEU A 1 117 ? 17.966 0.911 -9.387 1.00 97.81 117 LEU A C 1
ATOM 873 O O . LEU A 1 117 ? 16.999 1.622 -9.630 1.00 97.81 117 LEU A O 1
ATOM 877 N N . LYS A 1 118 ? 18.493 0.869 -8.155 1.00 97.75 118 LYS A N 1
ATOM 878 C CA . LYS A 1 118 ? 17.921 1.617 -7.024 1.00 97.75 118 LYS A CA 1
ATOM 879 C C . LYS A 1 118 ? 17.640 3.081 -7.403 1.00 97.75 118 LYS A C 1
ATOM 881 O O . LYS A 1 118 ? 18.517 3.807 -7.891 1.00 97.75 118 LYS A O 1
ATOM 886 N N . GLY A 1 119 ? 16.396 3.499 -7.162 1.00 97.38 119 GLY A N 1
ATOM 887 C CA . GLY A 1 119 ? 15.894 4.844 -7.445 1.00 97.38 119 GLY A CA 1
ATOM 888 C C . GLY A 1 119 ? 15.494 5.094 -8.901 1.00 97.38 119 GLY A C 1
ATOM 889 O O . GLY A 1 119 ? 14.974 6.164 -9.188 1.00 97.38 119 GLY A O 1
ATOM 890 N N . VAL A 1 120 ? 15.711 4.144 -9.817 1.00 98.06 120 VAL A N 1
ATOM 891 C CA . VAL A 1 120 ? 15.162 4.223 -11.177 1.00 98.06 120 VAL A CA 1
ATOM 892 C C . VAL A 1 120 ? 13.647 4.067 -11.108 1.00 98.06 120 VAL A C 1
ATOM 894 O O . VAL A 1 120 ? 13.138 3.169 -10.430 1.00 98.06 120 VAL A O 1
ATOM 897 N N . ARG A 1 121 ? 12.948 4.940 -11.832 1.00 98.12 121 ARG A N 1
ATOM 898 C CA . ARG A 1 121 ? 11.509 4.867 -12.066 1.00 98.12 121 ARG A CA 1
ATOM 899 C C . ARG A 1 121 ? 11.234 4.689 -13.550 1.00 98.12 121 ARG A C 1
ATOM 901 O O . ARG A 1 121 ? 11.974 5.229 -14.372 1.00 98.12 121 ARG A O 1
ATOM 908 N N . ALA A 1 122 ? 10.208 3.916 -13.870 1.00 97.06 122 ALA A N 1
ATOM 909 C CA . ALA A 1 122 ? 9.743 3.707 -15.233 1.00 97.06 122 ALA A CA 1
ATOM 910 C C . ALA A 1 122 ? 8.275 3.283 -15.214 1.00 97.06 122 ALA A C 1
ATOM 912 O O . ALA A 1 122 ? 7.863 2.540 -14.323 1.00 97.06 122 ALA A O 1
ATOM 913 N N . ASN A 1 123 ? 7.504 3.721 -16.205 1.00 96.38 123 ASN A N 1
ATOM 914 C CA . ASN A 1 123 ? 6.190 3.141 -16.448 1.00 96.38 123 ASN A CA 1
ATOM 915 C C . ASN A 1 123 ? 6.364 1.731 -17.009 1.00 96.38 123 ASN A C 1
ATOM 917 O O . ASN A 1 123 ? 7.270 1.481 -17.804 1.00 96.38 123 ASN A O 1
ATOM 921 N N . CYS A 1 124 ? 5.521 0.809 -16.563 1.00 97.38 124 CYS A N 1
ATOM 922 C CA . CYS A 1 124 ? 5.498 -0.546 -17.085 1.00 97.38 124 CYS A CA 1
ATOM 923 C C . CYS A 1 124 ? 4.103 -1.156 -16.975 1.00 97.38 124 CYS A C 1
ATOM 925 O O . CYS A 1 124 ? 3.282 -0.719 -16.162 1.00 97.38 124 CYS A O 1
ATOM 927 N N . HIS A 1 125 ? 3.880 -2.202 -17.759 1.00 97.81 125 HIS A N 1
ATOM 928 C CA . HIS A 1 125 ? 2.847 -3.189 -17.513 1.00 97.81 125 HIS A CA 1
ATOM 929 C C . HIS A 1 125 ? 3.470 -4.361 -16.740 1.00 97.81 125 HIS A C 1
ATOM 931 O O . HIS A 1 125 ? 4.404 -5.016 -17.211 1.00 97.81 125 HIS A O 1
ATOM 937 N N . ALA A 1 126 ? 3.000 -4.590 -15.515 1.00 97.00 126 ALA A N 1
ATOM 938 C CA . ALA A 1 126 ? 3.503 -5.632 -14.631 1.00 97.00 126 ALA A CA 1
ATOM 939 C C . ALA A 1 126 ? 2.517 -6.797 -14.574 1.00 97.00 126 ALA A C 1
ATOM 941 O O . ALA A 1 126 ? 1.356 -6.604 -14.227 1.00 97.00 126 ALA A O 1
ATOM 942 N N . VAL A 1 127 ? 2.997 -8.013 -14.832 1.00 96.50 127 VAL A N 1
ATOM 943 C CA . VAL A 1 127 ? 2.203 -9.246 -14.770 1.00 96.50 127 VAL A CA 1
ATOM 944 C C . VAL A 1 127 ? 2.797 -10.184 -13.727 1.00 96.50 127 VAL A C 1
ATOM 946 O O . VAL A 1 127 ? 3.946 -10.619 -13.842 1.00 96.50 127 VAL A O 1
ATOM 949 N N . ILE A 1 128 ? 1.997 -10.539 -12.726 1.00 94.94 128 ILE A N 1
ATOM 950 C CA . ILE A 1 128 ? 2.326 -11.561 -11.735 1.00 94.94 128 ILE A CA 1
ATOM 951 C C . ILE A 1 128 ? 1.895 -12.924 -12.261 1.00 94.94 128 ILE A C 1
ATOM 953 O O . ILE A 1 128 ? 0.739 -13.128 -12.638 1.00 94.94 128 ILE A O 1
ATOM 957 N N . LEU A 1 129 ? 2.820 -13.880 -12.235 1.00 94.44 129 LEU A N 1
ATOM 958 C CA . LEU A 1 129 ? 2.548 -15.291 -12.459 1.00 94.44 129 LEU A CA 1
ATOM 959 C C . LEU A 1 129 ? 2.786 -16.091 -11.178 1.00 94.44 129 LEU A C 1
ATOM 961 O O . LEU A 1 129 ? 3.750 -15.840 -10.453 1.00 94.44 129 LEU A O 1
ATOM 965 N N . HIS A 1 130 ? 1.918 -17.070 -10.948 1.00 93.56 130 HIS A N 1
ATOM 966 C CA . HIS A 1 130 ? 2.036 -18.083 -9.906 1.00 93.56 130 HIS A CA 1
ATOM 967 C C . HIS A 1 130 ? 2.075 -19.455 -10.572 1.00 93.56 130 HIS A C 1
ATOM 969 O O . HIS A 1 130 ? 1.129 -19.811 -11.280 1.00 93.56 130 HIS A O 1
ATOM 975 N N . ASP A 1 131 ? 3.164 -20.200 -10.384 1.00 93.12 131 ASP A N 1
ATOM 976 C CA . ASP A 1 131 ? 3.391 -21.509 -11.014 1.00 93.12 131 ASP A CA 1
ATOM 977 C C . ASP A 1 131 ? 3.098 -21.477 -12.532 1.00 93.12 131 ASP A C 1
ATOM 979 O O . ASP A 1 131 ? 2.357 -22.291 -13.090 1.00 93.12 131 ASP A O 1
ATOM 983 N N . GLY A 1 132 ? 3.618 -20.441 -13.199 1.00 93.75 132 GLY A N 1
ATOM 984 C CA . GLY A 1 132 ? 3.476 -20.220 -14.642 1.00 93.75 132 GLY A CA 1
ATOM 985 C C . GLY A 1 132 ? 2.120 -19.675 -15.110 1.00 93.75 132 GLY A C 1
ATOM 986 O O . GLY A 1 132 ? 1.987 -19.339 -16.287 1.00 93.75 132 GLY A O 1
ATOM 987 N N . LYS A 1 133 ? 1.118 -19.532 -14.233 1.00 94.31 133 LYS A N 1
ATOM 988 C CA . LYS A 1 133 ? -0.206 -18.993 -14.587 1.00 94.31 133 LYS A CA 1
ATOM 989 C C . LYS A 1 133 ? -0.322 -17.523 -14.214 1.00 94.31 133 LYS A C 1
ATOM 991 O O . LYS A 1 133 ? 0.028 -17.140 -13.102 1.00 94.31 133 LYS A O 1
ATOM 996 N N . ARG A 1 134 ? -0.856 -16.706 -15.127 1.00 94.50 134 ARG A N 1
ATOM 997 C CA . ARG A 1 134 ? -1.153 -15.291 -14.863 1.00 94.50 134 ARG A CA 1
ATOM 998 C C . ARG A 1 134 ? -2.146 -15.186 -13.708 1.00 94.50 134 ARG A C 1
ATOM 1000 O O . ARG A 1 134 ? -3.205 -15.805 -13.745 1.00 94.50 134 ARG A O 1
ATOM 1007 N N . PHE A 1 135 ? -1.759 -14.428 -12.691 1.00 92.25 135 PHE A N 1
ATOM 1008 C CA . PHE A 1 135 ? -2.501 -14.278 -11.446 1.00 92.25 135 PHE A CA 1
ATOM 1009 C C . PHE A 1 135 ? -3.138 -12.891 -11.351 1.00 92.25 135 PHE A C 1
ATOM 1011 O O . PHE A 1 135 ? -4.334 -12.779 -11.102 1.00 92.25 135 PHE A O 1
ATOM 1018 N N . SER A 1 136 ? -2.350 -11.842 -11.581 1.00 93.56 136 SER A N 1
ATOM 1019 C CA . SER A 1 136 ? -2.815 -10.455 -11.604 1.00 93.56 136 SER A CA 1
ATOM 1020 C C . SER A 1 136 ? -1.872 -9.576 -12.409 1.00 93.56 136 SER A C 1
ATOM 1022 O O . SER A 1 136 ? -0.768 -9.991 -12.772 1.00 93.56 136 SER A O 1
ATOM 1024 N N . GLU A 1 137 ? -2.321 -8.368 -12.721 1.00 95.56 137 GLU A N 1
ATOM 1025 C CA . GLU A 1 137 ? -1.532 -7.394 -13.458 1.00 95.56 137 GLU A CA 1
ATOM 1026 C C . GLU A 1 137 ? -1.940 -5.967 -13.115 1.00 95.56 137 GLU A C 1
ATOM 1028 O O . GLU A 1 137 ? -3.005 -5.726 -12.542 1.00 95.56 137 GLU A O 1
ATOM 1033 N N . SER A 1 138 ? -1.079 -5.023 -13.468 1.00 95.62 138 SER A N 1
ATOM 1034 C CA . SER A 1 138 ? -1.346 -3.596 -13.348 1.00 95.62 138 SER A CA 1
ATOM 1035 C C . SER A 1 138 ? -0.450 -2.825 -14.312 1.00 95.62 138 SER A C 1
ATOM 1037 O O . SER A 1 138 ? 0.632 -3.294 -14.672 1.00 95.62 138 SER A O 1
ATOM 1039 N N . THR A 1 139 ? -0.869 -1.619 -14.684 1.00 95.69 139 THR A N 1
ATOM 1040 C CA . THR A 1 139 ? -0.064 -0.678 -15.470 1.00 95.69 139 THR A CA 1
ATOM 1041 C C . THR A 1 139 ? 0.159 0.589 -14.664 1.00 95.69 139 THR A C 1
ATOM 1043 O O . THR A 1 139 ? -0.771 1.133 -14.070 1.00 95.69 139 THR A O 1
ATOM 1046 N N . GLY A 1 140 ? 1.394 1.084 -14.651 1.00 94.94 140 GLY A N 1
ATOM 1047 C CA . GLY A 1 140 ? 1.723 2.355 -14.019 1.00 94.94 140 GLY A CA 1
ATOM 1048 C C . GLY A 1 140 ? 3.202 2.488 -13.692 1.00 94.94 140 GLY A C 1
ATOM 1049 O O . GLY A 1 140 ? 4.043 1.731 -14.178 1.00 94.94 140 GLY A O 1
ATOM 1050 N N . GLU A 1 141 ? 3.516 3.461 -12.840 1.00 96.31 141 GLU A N 1
ATOM 1051 C CA . GLU A 1 141 ? 4.893 3.726 -12.434 1.00 96.31 141 GLU A CA 1
ATOM 1052 C C . GLU A 1 141 ? 5.417 2.622 -11.501 1.00 96.31 141 GLU A C 1
ATOM 1054 O O . GLU A 1 141 ? 4.840 2.320 -10.449 1.00 96.31 141 GLU A O 1
ATOM 1059 N N . LEU A 1 142 ? 6.561 2.058 -11.875 1.00 98.00 142 LEU A N 1
ATOM 1060 C CA . LEU A 1 142 ? 7.394 1.197 -11.054 1.00 98.00 142 LEU A CA 1
ATOM 1061 C C . LEU A 1 142 ? 8.586 1.987 -10.522 1.00 98.00 142 LEU A C 1
ATOM 1063 O O . LEU A 1 142 ? 9.205 2.769 -11.241 1.00 98.00 142 LEU A O 1
ATOM 1067 N N . GLN A 1 143 ? 8.973 1.707 -9.281 1.00 98.31 143 GLN A N 1
ATOM 1068 C CA . GLN A 1 143 ? 10.215 2.184 -8.687 1.00 98.31 143 GLN A CA 1
ATOM 1069 C C . GLN A 1 143 ? 11.080 1.008 -8.225 1.00 98.31 143 GLN A C 1
ATOM 1071 O O . GLN A 1 143 ? 10.696 0.230 -7.347 1.00 98.31 143 GLN A O 1
ATOM 1076 N N . PHE A 1 144 ? 12.299 0.934 -8.747 1.00 98.38 144 PHE A N 1
ATOM 1077 C CA . PHE A 1 144 ? 13.325 0.016 -8.270 1.00 98.38 144 PHE A CA 1
ATOM 1078 C C . PHE A 1 144 ? 13.861 0.454 -6.901 1.00 98.38 144 PHE A C 1
ATOM 1080 O O . PHE A 1 144 ? 14.198 1.620 -6.660 1.00 98.38 144 PHE A O 1
ATOM 1087 N N . THR A 1 145 ? 13.967 -0.503 -5.986 1.00 97.69 145 THR A N 1
ATOM 1088 C CA . THR A 1 145 ? 14.454 -0.310 -4.615 1.00 97.69 145 THR A CA 1
ATOM 1089 C C . THR A 1 145 ? 15.788 -1.021 -4.413 1.00 97.69 145 THR A C 1
ATOM 1091 O O . THR A 1 145 ? 16.309 -1.673 -5.310 1.00 97.69 145 THR A O 1
ATOM 1094 N N . GLN A 1 146 ? 16.343 -0.930 -3.206 1.00 96.12 146 GLN A N 1
ATOM 1095 C CA . GLN A 1 146 ? 17.597 -1.601 -2.873 1.00 96.12 146 GLN A CA 1
ATOM 1096 C C . GLN A 1 146 ? 17.538 -3.135 -2.980 1.00 96.12 146 GLN A C 1
ATOM 1098 O O . GLN A 1 146 ? 18.580 -3.744 -3.167 1.00 96.12 146 GLN A O 1
ATOM 1103 N N . TYR A 1 147 ? 16.367 -3.760 -2.832 1.00 95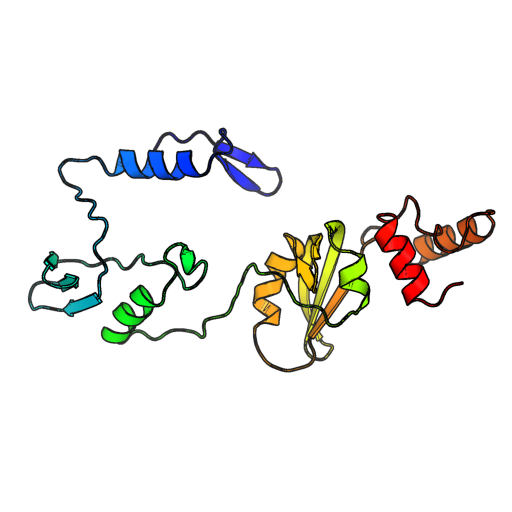.50 147 TYR A N 1
ATOM 1104 C CA . TYR A 1 147 ? 16.238 -5.225 -2.771 1.00 95.50 147 TYR A CA 1
ATOM 1105 C C . TYR A 1 147 ? 15.004 -5.759 -3.520 1.00 95.50 147 TYR A C 1
ATOM 1107 O O . TYR A 1 147 ? 14.520 -6.861 -3.253 1.00 95.50 147 TYR A O 1
ATOM 1115 N N . GLY A 1 148 ? 14.428 -4.963 -4.420 1.00 96.81 148 GLY A N 1
ATOM 1116 C CA . GLY A 1 148 ? 13.147 -5.298 -5.030 1.00 96.81 148 GLY A CA 1
ATOM 1117 C C . GLY A 1 148 ? 12.512 -4.157 -5.811 1.00 96.81 148 GLY A C 1
ATOM 1118 O O . GLY A 1 148 ? 13.181 -3.191 -6.174 1.00 96.81 148 GLY A O 1
ATOM 1119 N N . ILE A 1 149 ? 11.204 -4.244 -6.003 1.00 97.31 149 ILE A N 1
ATOM 1120 C CA . ILE A 1 149 ? 10.395 -3.321 -6.801 1.00 97.31 149 ILE A CA 1
ATOM 1121 C C . ILE A 1 149 ? 9.231 -2.767 -5.974 1.00 97.31 149 ILE A C 1
ATOM 1123 O O . ILE A 1 149 ? 8.733 -3.409 -5.051 1.00 97.31 149 ILE A O 1
ATOM 1127 N N . SER A 1 150 ? 8.833 -1.541 -6.276 1.00 97.50 150 SER A N 1
ATOM 1128 C CA . SER A 1 150 ? 7.812 -0.756 -5.577 1.00 97.50 150 SER A CA 1
ATOM 1129 C C . SER A 1 150 ? 7.100 0.159 -6.577 1.00 97.50 150 SER A C 1
ATOM 1131 O O . SER A 1 150 ? 7.279 -0.002 -7.782 1.00 97.50 150 SER A O 1
ATOM 1133 N N . GLY A 1 151 ? 6.330 1.126 -6.089 1.00 96.50 151 GLY A N 1
ATOM 1134 C CA . GLY A 1 151 ? 5.550 2.041 -6.919 1.00 96.50 151 GLY A CA 1
ATOM 1135 C C . GLY A 1 151 ? 4.095 1.587 -7.052 1.00 96.50 151 GLY A C 1
ATOM 1136 O O . GLY A 1 151 ? 3.786 0.440 -6.705 1.00 96.50 151 GLY A O 1
ATOM 1137 N N . PRO A 1 152 ? 3.199 2.478 -7.515 1.00 94.00 152 PRO A N 1
ATOM 1138 C CA . PRO A 1 152 ? 1.770 2.199 -7.636 1.00 94.00 152 PRO A CA 1
ATOM 1139 C C . PRO A 1 152 ? 1.460 0.863 -8.313 1.00 94.00 152 PRO A C 1
ATOM 1141 O O . PRO A 1 152 ? 0.700 0.076 -7.759 1.00 94.00 152 PRO A O 1
ATOM 1144 N N . VAL A 1 153 ? 2.131 0.558 -9.429 1.00 95.06 153 VAL A N 1
ATOM 1145 C CA . VAL A 1 153 ? 1.893 -0.677 -10.192 1.00 95.06 153 VAL A CA 1
ATOM 1146 C C . VAL A 1 153 ? 2.155 -1.940 -9.364 1.00 95.06 153 VAL A C 1
ATOM 1148 O O . VAL A 1 153 ? 1.411 -2.914 -9.432 1.00 95.06 153 VAL A O 1
ATOM 1151 N N . ILE A 1 154 ? 3.182 -1.909 -8.508 1.00 96.31 154 ILE A N 1
ATOM 1152 C CA . ILE A 1 154 ? 3.524 -3.025 -7.625 1.00 96.31 154 ILE A CA 1
ATOM 1153 C C . ILE A 1 154 ? 2.590 -3.083 -6.422 1.00 96.31 154 ILE A C 1
ATOM 1155 O O . ILE A 1 154 ? 2.242 -4.174 -5.978 1.00 96.31 154 ILE A O 1
ATOM 1159 N N . PHE A 1 155 ? 2.163 -1.937 -5.891 1.00 94.62 155 PHE A N 1
ATOM 1160 C CA . PHE A 1 155 ? 1.237 -1.905 -4.764 1.00 94.62 155 PHE A CA 1
ATOM 1161 C C . PHE A 1 155 ? -0.100 -2.560 -5.109 1.00 94.62 155 PHE A C 1
ATOM 1163 O O . PHE A 1 155 ? -0.559 -3.377 -4.305 1.00 94.62 155 PHE A O 1
ATOM 1170 N N . GLU A 1 156 ? -0.644 -2.298 -6.300 1.00 91.56 156 GLU A N 1
ATOM 1171 C CA . GLU A 1 156 ? -1.885 -2.917 -6.785 1.00 91.56 156 GLU A CA 1
ATOM 1172 C C . GLU A 1 156 ? -1.794 -4.452 -6.811 1.00 91.56 156 GLU A C 1
ATOM 1174 O O . GLU A 1 156 ? -2.671 -5.133 -6.281 1.00 91.56 156 GLU A O 1
ATOM 1179 N N . VAL A 1 157 ? -0.685 -5.013 -7.308 1.00 91.44 157 VAL A N 1
ATOM 1180 C CA . VAL A 1 157 ? -0.503 -6.477 -7.409 1.00 91.44 157 VAL A CA 1
ATOM 1181 C C . VAL A 1 157 ? 0.111 -7.124 -6.155 1.00 91.44 157 VAL A C 1
ATOM 1183 O O . VAL A 1 157 ? 0.170 -8.345 -6.026 1.00 91.44 157 VAL A O 1
ATOM 1186 N N . SER A 1 158 ? 0.585 -6.341 -5.180 1.00 90.62 158 SER A N 1
ATOM 1187 C CA . SER A 1 158 ? 1.356 -6.863 -4.034 1.00 90.62 158 SER A CA 1
ATOM 1188 C C . SER A 1 158 ? 0.567 -7.783 -3.098 1.00 90.62 158 SER A C 1
ATOM 1190 O O . SER A 1 158 ? 1.139 -8.704 -2.505 1.00 90.62 158 SER A O 1
ATOM 1192 N N . ARG A 1 159 ? -0.750 -7.554 -2.970 1.00 82.88 159 ARG A N 1
ATOM 1193 C CA . ARG A 1 159 ? -1.661 -8.386 -2.162 1.00 82.88 159 ARG A CA 1
ATOM 1194 C C . ARG A 1 159 ? -1.624 -9.846 -2.614 1.00 82.88 159 ARG A C 1
ATOM 1196 O O . ARG A 1 159 ? -1.793 -10.756 -1.797 1.00 82.88 159 ARG A O 1
ATOM 1203 N N . ASP A 1 160 ? -1.388 -10.049 -3.900 1.00 73.06 160 ASP A N 1
ATOM 1204 C CA . ASP A 1 160 ? -1.509 -11.327 -4.577 1.00 73.06 160 ASP A CA 1
ATOM 1205 C C . ASP A 1 160 ? -0.293 -12.218 -4.402 1.00 73.06 160 ASP A C 1
ATOM 1207 O O . ASP A 1 160 ? -0.431 -13.415 -4.187 1.00 73.06 160 ASP A O 1
ATOM 1211 N N . VAL A 1 161 ? 0.894 -11.627 -4.339 1.00 76.44 161 VAL A N 1
ATOM 1212 C CA . VAL A 1 161 ? 2.154 -12.366 -4.180 1.00 76.44 161 VAL A CA 1
ATOM 1213 C C . VAL A 1 161 ? 2.339 -12.894 -2.747 1.00 76.44 161 VAL A C 1
ATOM 1215 O O . VAL A 1 161 ? 3.090 -13.830 -2.496 1.00 76.44 161 VAL A O 1
ATOM 1218 N N . CYS A 1 162 ? 1.601 -12.355 -1.772 1.00 69.06 162 CYS A N 1
ATOM 1219 C CA . CYS A 1 162 ? 1.699 -12.735 -0.356 1.00 69.06 162 CYS A CA 1
ATOM 1220 C C . CYS A 1 162 ? 0.769 -13.907 0.049 1.00 69.06 162 CYS A C 1
ATOM 1222 O O . CYS A 1 162 ? 0.487 -14.120 1.240 1.00 69.06 162 CYS A O 1
ATOM 1224 N N . GLN A 1 163 ? 0.221 -14.650 -0.920 1.00 73.31 163 GLN A N 1
ATOM 1225 C CA . GLN A 1 163 ? -0.872 -15.596 -0.680 1.00 73.31 163 GLN A CA 1
ATOM 1226 C C . GLN A 1 163 ? -0.444 -17.047 -0.388 1.00 73.31 163 GLN A C 1
ATOM 1228 O O . GLN A 1 163 ? -1.218 -17.775 0.247 1.00 73.31 163 GLN A O 1
ATOM 1233 N N . GLY A 1 164 ? 0.785 -17.463 -0.698 1.00 74.06 164 GLY A N 1
ATOM 1234 C CA . GLY A 1 164 ? 1.241 -18.841 -0.471 1.00 74.06 164 GLY A CA 1
ATOM 1235 C C . GLY A 1 164 ? 2.698 -19.078 -0.867 1.00 74.06 164 GLY A C 1
ATOM 1236 O O . GLY A 1 164 ? 3.402 -18.135 -1.216 1.00 74.06 164 GLY A O 1
ATOM 1237 N N . GLY A 1 165 ? 3.136 -20.338 -0.785 1.00 79.62 165 GLY A N 1
ATOM 1238 C CA . GLY A 1 165 ? 4.384 -20.788 -1.417 1.00 79.62 165 GLY A CA 1
ATOM 1239 C C . GLY A 1 165 ? 4.242 -20.863 -2.943 1.00 79.62 165 GLY A C 1
ATOM 1240 O O . GLY A 1 165 ? 3.328 -20.252 -3.489 1.00 79.62 165 GLY A O 1
ATOM 1241 N N . GLY A 1 166 ? 5.116 -21.620 -3.605 1.00 86.38 166 GLY A N 1
ATOM 1242 C CA . GLY A 1 166 ? 5.130 -21.747 -5.068 1.00 86.38 166 GLY A CA 1
ATOM 1243 C C . GLY A 1 166 ? 6.107 -20.789 -5.747 1.00 86.38 166 GLY A C 1
ATOM 1244 O O . GLY A 1 166 ? 6.780 -19.986 -5.087 1.00 86.38 166 GLY A O 1
ATOM 1245 N N . GLU A 1 167 ? 6.210 -20.909 -7.067 1.00 90.00 167 GLU A N 1
ATOM 1246 C CA . GLU A 1 167 ? 7.051 -20.044 -7.885 1.00 90.00 167 GLU A CA 1
ATOM 1247 C C . GLU A 1 167 ? 6.287 -18.772 -8.254 1.00 90.00 167 GLU A C 1
ATOM 1249 O O . GLU A 1 167 ? 5.273 -18.802 -8.954 1.00 90.00 167 GLU A O 1
ATOM 1254 N N . TRP A 1 168 ? 6.807 -17.635 -7.797 1.00 92.44 168 TRP A N 1
ATOM 1255 C CA . TRP A 1 168 ? 6.274 -16.319 -8.121 1.00 92.44 168 TRP A CA 1
ATOM 1256 C C . TRP A 1 168 ? 7.208 -15.607 -9.092 1.00 92.44 168 TRP A C 1
ATOM 1258 O O . TRP A 1 168 ? 8.376 -15.373 -8.776 1.00 92.44 168 TRP A O 1
ATOM 1268 N N . LEU A 1 169 ? 6.677 -15.207 -10.246 1.00 94.06 169 LEU A N 1
ATOM 1269 C CA . LEU A 1 169 ? 7.403 -14.445 -11.259 1.00 94.06 169 LEU A CA 1
ATOM 1270 C C . LEU A 1 169 ? 6.673 -13.131 -11.539 1.00 94.06 169 LEU A C 1
ATOM 1272 O O . LEU A 1 169 ? 5.472 -13.123 -11.783 1.00 94.06 169 LEU A O 1
ATOM 1276 N N . CYS A 1 170 ? 7.405 -12.020 -11.539 1.00 95.12 170 CYS A N 1
ATOM 1277 C CA . CYS A 1 170 ? 6.897 -10.724 -11.980 1.00 95.12 170 CYS A CA 1
ATOM 1278 C C . CYS A 1 170 ? 7.532 -10.387 -13.330 1.00 95.12 170 CYS A C 1
ATOM 1280 O O . CYS A 1 170 ? 8.748 -10.201 -13.409 1.00 95.12 170 CYS A O 1
ATOM 1282 N N . ARG A 1 171 ? 6.723 -10.341 -14.389 1.00 96.38 171 ARG A N 1
ATOM 1283 C CA . ARG A 1 171 ? 7.145 -9.870 -15.712 1.00 96.38 171 ARG A CA 1
ATOM 1284 C C . ARG A 1 171 ? 6.869 -8.381 -15.810 1.00 96.38 171 ARG A C 1
ATOM 1286 O O . ARG A 1 171 ? 5.776 -7.945 -15.470 1.00 96.38 171 ARG A O 1
ATOM 1293 N N . LEU A 1 172 ? 7.863 -7.631 -16.267 1.00 97.12 172 LEU A N 1
ATOM 1294 C CA . LEU A 1 172 ? 7.785 -6.186 -16.427 1.00 97.12 172 LEU A CA 1
ATOM 1295 C C . LEU A 1 172 ? 7.983 -5.863 -17.900 1.00 97.12 172 LEU A C 1
ATOM 1297 O O . LEU A 1 172 ? 9.058 -6.114 -18.443 1.00 97.12 172 LEU A O 1
ATOM 1301 N N . ASP A 1 173 ? 6.949 -5.316 -18.517 1.00 97.25 173 ASP A N 1
ATOM 1302 C CA . ASP A 1 173 ? 7.014 -4.763 -19.857 1.00 97.25 173 AS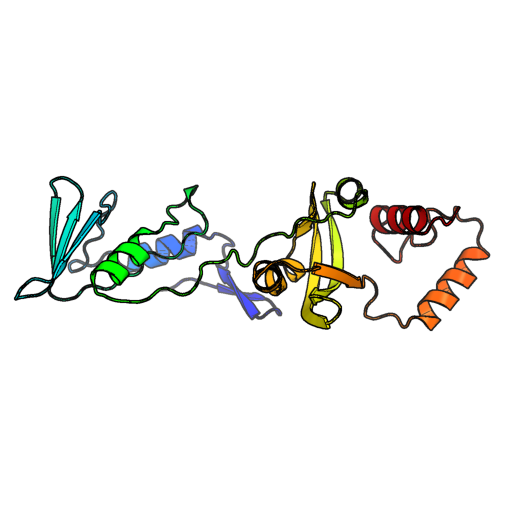P A CA 1
ATOM 1303 C C . ASP A 1 173 ? 7.143 -3.242 -19.762 1.00 97.25 173 ASP A C 1
ATOM 1305 O O . ASP A 1 173 ? 6.232 -2.555 -19.301 1.00 97.25 173 ASP A O 1
ATOM 1309 N N . PHE A 1 174 ? 8.309 -2.723 -20.141 1.00 97.19 174 PHE A N 1
ATOM 1310 C CA . PHE A 1 174 ? 8.619 -1.292 -20.097 1.00 97.19 174 PHE A CA 1
ATOM 1311 C C . PHE A 1 174 ? 8.254 -0.553 -21.387 1.00 97.19 174 PHE A C 1
ATOM 1313 O O . PHE A 1 174 ? 8.425 0.663 -21.440 1.00 97.19 174 PHE A O 1
ATOM 1320 N N . LEU A 1 175 ? 7.788 -1.265 -22.414 1.00 96.00 175 LEU A N 1
ATOM 1321 C CA . LEU A 1 175 ? 7.390 -0.702 -23.701 1.00 96.00 175 LEU A CA 1
ATOM 1322 C C . LEU A 1 175 ? 6.023 -1.265 -24.131 1.00 96.00 175 LEU A C 1
ATOM 1324 O O . LEU A 1 175 ? 5.904 -1.742 -25.255 1.00 96.00 175 LEU A O 1
ATOM 1328 N N . PRO A 1 176 ? 4.984 -1.188 -23.273 1.00 93.19 176 PRO A N 1
ATOM 1329 C CA . PRO A 1 176 ? 3.702 -1.846 -23.537 1.00 93.19 176 PRO A CA 1
ATOM 1330 C C . PRO A 1 176 ? 2.967 -1.298 -24.769 1.00 93.19 176 PRO A C 1
ATOM 1332 O O . PRO A 1 176 ? 2.100 -1.974 -25.310 1.00 93.19 176 PRO A O 1
ATOM 1335 N N . ASP A 1 177 ? 3.314 -0.086 -25.212 1.00 92.25 177 ASP A N 1
ATOM 1336 C CA . ASP A 1 177 ? 2.731 0.570 -26.388 1.00 92.25 177 ASP A CA 1
ATOM 1337 C C . ASP A 1 177 ? 3.548 0.335 -27.675 1.00 92.25 177 ASP A C 1
ATOM 1339 O O . ASP A 1 177 ? 3.230 0.894 -28.727 1.00 92.25 177 ASP A O 1
ATOM 1343 N N . MET A 1 178 ? 4.636 -0.441 -27.605 1.00 94.94 178 MET A N 1
ATOM 1344 C CA . MET A 1 178 ? 5.500 -0.742 -28.743 1.00 94.94 178 MET A CA 1
ATOM 1345 C C . MET A 1 178 ? 5.427 -2.228 -29.080 1.00 94.94 178 MET A C 1
ATOM 1347 O O . MET A 1 178 ? 5.876 -3.077 -28.315 1.00 94.94 178 MET A O 1
ATOM 1351 N N . GLU A 1 179 ? 4.913 -2.532 -30.268 1.00 95.12 179 GLU A N 1
ATOM 1352 C CA . GLU A 1 179 ? 4.890 -3.899 -30.786 1.00 95.12 179 GLU A CA 1
ATOM 1353 C C . GLU A 1 179 ? 6.304 -4.483 -30.900 1.00 95.12 179 GLU A C 1
ATOM 1355 O O . GLU A 1 179 ? 7.269 -3.785 -31.232 1.00 95.12 179 GLU A O 1
ATOM 1360 N N . GLU A 1 180 ? 6.424 -5.792 -30.676 1.00 94.00 180 GLU A N 1
ATOM 1361 C CA . GLU A 1 180 ? 7.719 -6.478 -30.627 1.00 94.00 180 GLU A CA 1
ATOM 1362 C C . GLU A 1 180 ? 8.517 -6.315 -31.931 1.00 94.00 180 GLU A C 1
ATOM 1364 O O . GLU A 1 180 ? 9.725 -6.071 -31.897 1.00 94.00 180 GLU A O 1
ATOM 1369 N N . ASP A 1 181 ? 7.853 -6.404 -33.085 1.00 96.69 181 ASP A N 1
ATOM 1370 C CA . ASP A 1 181 ? 8.510 -6.253 -34.386 1.00 96.69 181 ASP A CA 1
ATOM 1371 C C . ASP A 1 181 ? 8.970 -4.809 -34.631 1.00 96.69 181 ASP A C 1
ATOM 1373 O O . ASP A 1 181 ? 10.080 -4.595 -35.116 1.00 96.69 181 ASP A O 1
ATOM 1377 N N . ALA A 1 182 ? 8.202 -3.813 -34.177 1.00 96.06 182 ALA A N 1
ATOM 1378 C CA . ALA A 1 182 ? 8.625 -2.414 -34.230 1.00 96.06 182 ALA A CA 1
ATOM 1379 C C . ALA A 1 182 ? 9.857 -2.165 -33.343 1.00 96.06 182 ALA A C 1
ATOM 1381 O O . ALA A 1 182 ? 10.770 -1.430 -33.731 1.00 96.06 182 ALA A O 1
ATOM 1382 N N . LEU A 1 183 ? 9.916 -2.797 -32.165 1.00 93.44 183 LEU A N 1
ATOM 1383 C CA . LEU A 1 183 ? 11.097 -2.743 -31.307 1.00 93.44 183 LEU A CA 1
ATOM 1384 C C . LEU A 1 183 ? 12.305 -3.402 -31.987 1.00 93.44 183 LEU A C 1
ATOM 1386 O O . LEU A 1 183 ? 13.390 -2.824 -31.983 1.00 93.44 183 LEU A O 1
ATOM 1390 N N . LYS A 1 184 ? 12.141 -4.582 -32.599 1.00 93.38 184 LYS A N 1
ATOM 1391 C CA . LYS A 1 184 ? 13.223 -5.260 -33.336 1.00 93.38 184 LYS A CA 1
ATOM 1392 C C . LYS A 1 184 ? 13.757 -4.402 -34.479 1.00 93.38 184 LYS A C 1
ATOM 1394 O O . LYS A 1 184 ? 14.976 -4.269 -34.595 1.00 93.38 184 LYS A O 1
ATOM 1399 N N . ASP A 1 185 ? 12.875 -3.799 -35.271 1.00 95.44 185 ASP A N 1
ATOM 1400 C CA . ASP A 1 185 ? 13.249 -2.920 -36.380 1.00 95.44 185 ASP A CA 1
ATOM 1401 C C . ASP A 1 185 ? 14.022 -1.691 -35.883 1.00 95.44 185 ASP A C 1
ATOM 1403 O O . ASP A 1 185 ? 15.076 -1.348 -36.428 1.00 95.44 185 ASP A O 1
ATOM 1407 N N . GLU A 1 186 ? 13.566 -1.065 -34.794 1.00 94.44 186 GLU A N 1
ATOM 1408 C CA . GLU A 1 186 ? 14.265 0.073 -34.192 1.00 94.44 186 GLU A CA 1
ATOM 1409 C C . GLU A 1 186 ? 15.639 -0.327 -33.632 1.00 94.44 186 GLU A C 1
ATOM 1411 O O . GLU A 1 186 ? 16.623 0.393 -33.822 1.00 94.44 186 GLU A O 1
ATOM 1416 N N . LEU A 1 187 ? 15.754 -1.493 -32.989 1.00 91.19 187 LEU A N 1
ATOM 1417 C CA . LEU A 1 187 ? 17.037 -2.012 -32.507 1.00 91.19 187 LEU A CA 1
ATOM 1418 C C . LEU A 1 187 ? 17.984 -2.354 -33.670 1.00 91.19 187 LEU A C 1
ATOM 1420 O O . LEU A 1 187 ? 19.177 -2.048 -33.593 1.00 91.19 187 LEU A O 1
ATOM 1424 N N . ALA A 1 188 ? 17.474 -2.925 -34.765 1.00 91.31 188 ALA A N 1
ATOM 1425 C CA . ALA A 1 188 ? 18.249 -3.207 -35.972 1.00 91.31 188 ALA A CA 1
ATOM 1426 C C . ALA A 1 188 ? 18.764 -1.916 -36.625 1.00 91.31 188 ALA A C 1
ATOM 1428 O O . ALA A 1 188 ? 19.948 -1.825 -36.957 1.00 91.31 188 ALA A O 1
ATOM 1429 N N . ARG A 1 189 ? 17.916 -0.884 -36.723 1.00 93.19 189 ARG A N 1
ATOM 1430 C CA . ARG A 1 189 ? 18.299 0.450 -37.207 1.00 93.19 189 ARG A CA 1
ATOM 1431 C C . ARG A 1 189 ? 19.354 1.096 -36.310 1.00 93.19 189 ARG A C 1
ATOM 1433 O O . ARG A 1 189 ? 20.314 1.684 -36.797 1.00 93.19 189 ARG A O 1
ATOM 1440 N N . ARG A 1 190 ? 19.217 0.993 -34.987 1.00 91.75 190 ARG A N 1
ATOM 1441 C CA . ARG A 1 190 ? 20.203 1.549 -34.046 1.00 91.75 190 ARG A CA 1
ATOM 1442 C C . ARG A 1 190 ? 21.536 0.815 -34.087 1.00 91.75 190 ARG A C 1
ATOM 1444 O O . ARG A 1 190 ? 22.571 1.453 -33.912 1.00 91.75 190 ARG A O 1
ATOM 1451 N N . ARG A 1 191 ? 21.538 -0.484 -34.386 1.00 86.25 191 ARG A N 1
ATOM 1452 C CA . ARG A 1 191 ? 22.766 -1.271 -34.561 1.00 86.25 191 ARG A CA 1
ATOM 1453 C C . ARG A 1 191 ? 23.639 -0.772 -35.717 1.00 86.25 191 ARG A C 1
ATOM 1455 O O . ARG A 1 191 ? 24.845 -0.981 -35.680 1.00 86.25 191 ARG A O 1
ATOM 1462 N N . THR A 1 192 ? 23.069 -0.102 -36.722 1.00 89.62 192 THR A N 1
ATOM 1463 C CA . THR A 1 192 ? 23.854 0.493 -37.821 1.00 89.62 192 THR A CA 1
ATOM 1464 C C . THR A 1 192 ? 24.467 1.849 -37.460 1.00 89.62 192 THR A C 1
ATOM 1466 O O . THR A 1 192 ? 25.113 2.471 -38.300 1.00 89.62 192 THR A O 1
ATOM 1469 N N . THR A 1 193 ? 24.243 2.347 -36.242 1.00 88.50 193 THR A N 1
ATOM 1470 C CA . THR A 1 193 ? 24.887 3.563 -35.730 1.00 88.50 193 THR A CA 1
ATOM 1471 C C . THR A 1 193 ? 26.208 3.228 -35.030 1.00 88.50 193 THR A C 1
ATOM 1473 O O . THR A 1 193 ? 26.469 2.077 -34.697 1.00 88.50 193 THR A O 1
ATOM 1476 N N . ASN A 1 194 ? 27.028 4.244 -34.740 1.00 87.44 194 ASN A N 1
ATOM 1477 C CA . ASN A 1 194 ? 28.276 4.084 -33.976 1.00 87.44 194 ASN A CA 1
ATOM 1478 C C . ASN A 1 194 ? 28.063 4.110 -32.447 1.00 87.44 194 ASN A C 1
ATOM 1480 O O . ASN A 1 194 ? 28.996 4.407 -31.698 1.00 87.44 194 ASN A O 1
ATOM 1484 N N . LEU A 1 195 ? 26.837 3.878 -31.967 1.00 87.88 195 LEU A N 1
ATOM 1485 C CA . LEU A 1 195 ? 26.555 3.859 -30.533 1.00 87.88 195 LEU A CA 1
ATOM 1486 C C . LEU A 1 195 ? 27.155 2.603 -29.880 1.00 87.88 195 LEU A C 1
ATOM 1488 O O . LEU A 1 195 ? 27.052 1.512 -30.442 1.00 87.88 195 LEU A O 1
ATOM 1492 N N . PRO A 1 196 ? 27.725 2.717 -28.666 1.00 91.56 196 PRO A N 1
ATOM 1493 C CA . PRO A 1 196 ? 28.041 1.549 -27.855 1.00 91.56 196 PRO A CA 1
ATOM 1494 C C . PRO A 1 196 ? 26.786 0.709 -27.594 1.00 91.56 196 PRO A C 1
ATOM 1496 O O . PRO A 1 196 ? 25.704 1.258 -27.383 1.00 91.56 196 PRO A O 1
ATOM 1499 N N . VAL A 1 197 ? 26.931 -0.615 -27.509 1.00 90.00 197 VAL A N 1
ATOM 1500 C CA . VAL A 1 197 ? 25.819 -1.540 -27.211 1.00 90.00 197 VAL A CA 1
ATOM 1501 C C . VAL A 1 197 ? 25.105 -1.187 -25.902 1.00 90.00 197 VAL A C 1
ATOM 1503 O O . VAL A 1 197 ? 23.884 -1.295 -25.803 1.00 90.00 197 VAL A O 1
ATOM 1506 N N . SER A 1 198 ? 25.835 -0.682 -24.906 1.00 91.25 198 SER A N 1
ATOM 1507 C CA . SER A 1 198 ? 25.265 -0.203 -23.642 1.00 91.25 198 SER A CA 1
ATOM 1508 C C . SER A 1 198 ? 24.274 0.961 -23.813 1.00 91.25 198 SER A C 1
ATOM 1510 O O . SER A 1 198 ? 23.400 1.141 -22.968 1.00 91.25 198 SER A O 1
ATOM 1512 N N . GLU A 1 199 ? 24.365 1.714 -24.909 1.00 92.75 199 GLU A N 1
ATOM 1513 C CA . GLU A 1 199 ? 23.514 2.864 -25.238 1.00 92.75 199 GLU A CA 1
ATOM 1514 C C . GLU A 1 199 ? 22.384 2.517 -26.223 1.00 92.75 199 GLU A C 1
ATOM 1516 O O . GLU A 1 199 ? 21.665 3.405 -26.681 1.00 92.75 199 GLU A O 1
ATOM 1521 N N . LEU A 1 200 ? 22.182 1.232 -26.542 1.00 92.00 200 LEU A N 1
ATOM 1522 C CA . LEU A 1 200 ? 21.191 0.798 -27.532 1.00 92.00 200 LEU A CA 1
ATOM 1523 C C . LEU A 1 200 ? 19.767 1.289 -27.199 1.00 92.00 200 LEU A C 1
ATOM 1525 O O . LEU A 1 200 ? 19.041 1.752 -28.079 1.00 92.00 200 LEU A O 1
ATOM 1529 N N . PHE A 1 201 ? 19.401 1.281 -25.914 1.00 93.75 201 PHE A N 1
ATOM 1530 C CA . PHE A 1 201 ? 18.098 1.747 -25.420 1.00 93.75 201 PHE A CA 1
ATOM 1531 C C . PHE A 1 201 ? 18.063 3.227 -25.010 1.00 93.75 201 PHE A C 1
ATOM 1533 O O . PHE A 1 201 ? 17.066 3.676 -24.441 1.00 93.75 201 PHE A O 1
ATOM 1540 N N . THR A 1 202 ? 19.117 4.006 -25.258 1.00 93.44 202 THR A N 1
ATOM 1541 C CA . THR A 1 202 ? 19.151 5.419 -24.853 1.00 93.44 202 THR A CA 1
ATOM 1542 C C . THR A 1 202 ? 18.061 6.214 -25.578 1.00 93.44 202 THR A C 1
ATOM 1544 O O . THR A 1 202 ? 17.975 6.205 -26.806 1.00 93.44 202 THR A O 1
ATOM 1547 N N . GLY A 1 203 ? 17.187 6.873 -24.813 1.00 91.75 203 GLY A N 1
ATOM 1548 C CA . GLY A 1 203 ? 15.996 7.559 -25.336 1.00 91.75 203 GLY A CA 1
ATOM 1549 C C . GLY A 1 203 ? 14.781 6.655 -25.596 1.00 91.75 203 GLY A C 1
ATOM 1550 O O . GLY A 1 203 ? 13.750 7.165 -26.012 1.00 91.75 203 GLY A O 1
ATOM 1551 N N . ILE A 1 204 ? 14.890 5.346 -25.341 1.00 94.12 204 ILE A N 1
ATOM 1552 C CA . ILE A 1 204 ? 13.764 4.393 -25.323 1.00 94.12 204 ILE A CA 1
ATOM 1553 C C . ILE A 1 204 ? 13.407 4.059 -23.870 1.00 94.12 204 ILE A C 1
ATOM 1555 O O . ILE A 1 204 ? 12.251 4.122 -23.471 1.00 94.12 204 ILE A O 1
ATOM 1559 N N . LEU A 1 205 ? 14.419 3.747 -23.058 1.00 96.25 205 LEU A N 1
ATOM 1560 C CA . LEU A 1 205 ? 14.281 3.446 -21.635 1.00 96.25 205 LEU A CA 1
ATOM 1561 C C . LEU A 1 205 ? 15.061 4.455 -20.795 1.00 96.25 205 LEU A C 1
ATOM 1563 O O . LEU A 1 205 ? 15.950 5.155 -21.283 1.00 96.25 205 LEU A O 1
ATOM 1567 N N . HIS A 1 206 ? 14.803 4.466 -19.485 1.00 96.81 206 HIS A N 1
ATOM 1568 C CA . HIS A 1 206 ? 15.702 5.125 -18.542 1.00 96.81 206 HIS A CA 1
ATOM 1569 C C . HIS A 1 206 ? 17.134 4.590 -18.742 1.00 96.81 206 HIS A C 1
ATOM 1571 O O . HIS A 1 206 ? 17.357 3.386 -18.632 1.00 96.81 206 HIS A O 1
ATOM 1577 N N . ASN A 1 207 ? 18.127 5.460 -18.960 1.00 95.75 207 ASN A N 1
ATOM 1578 C CA . ASN A 1 207 ? 19.477 5.055 -19.399 1.00 95.75 207 ASN A CA 1
ATOM 1579 C C . ASN A 1 207 ? 20.112 3.943 -18.539 1.00 95.75 207 ASN A C 1
ATOM 1581 O O . ASN A 1 207 ? 20.658 2.979 -19.067 1.00 95.75 207 ASN A O 1
ATOM 1585 N N . ARG A 1 208 ? 19.999 4.024 -17.201 1.00 96.38 208 ARG A N 1
ATOM 1586 C CA . ARG A 1 208 ? 20.467 2.941 -16.306 1.00 96.38 208 ARG A CA 1
ATOM 1587 C C . ARG A 1 208 ? 19.734 1.611 -16.520 1.00 96.38 208 ARG A C 1
ATOM 1589 O O . ARG A 1 208 ? 20.380 0.574 -16.481 1.00 96.38 208 ARG A O 1
ATOM 1596 N N . LEU A 1 209 ? 18.420 1.642 -16.747 1.00 97.25 209 LEU A N 1
ATOM 1597 C CA . LEU A 1 209 ? 17.628 0.448 -17.041 1.00 97.25 209 LEU A CA 1
ATOM 1598 C C . LEU A 1 209 ? 18.071 -0.169 -18.368 1.00 97.25 209 LEU A C 1
ATOM 1600 O O . LEU A 1 209 ? 18.395 -1.349 -18.396 1.00 97.25 209 LEU A O 1
ATOM 1604 N N . GLY A 1 210 ? 18.185 0.643 -19.422 1.00 95.94 210 GLY A N 1
ATOM 1605 C CA . GLY A 1 210 ? 18.663 0.197 -20.732 1.00 95.94 210 GLY A CA 1
ATOM 1606 C C . GLY A 1 210 ? 20.024 -0.502 -20.669 1.00 95.94 210 GLY A C 1
ATOM 1607 O O . GLY A 1 210 ? 20.153 -1.629 -21.137 1.00 95.94 210 GLY A O 1
ATOM 1608 N N . ARG A 1 211 ? 21.010 0.122 -20.008 1.00 95.56 211 ARG A N 1
ATOM 1609 C CA . ARG A 1 211 ? 22.358 -0.447 -19.808 1.00 95.56 211 ARG A CA 1
ATOM 1610 C C . ARG A 1 211 ? 22.346 -1.767 -19.034 1.00 95.56 211 ARG A C 1
ATOM 1612 O O . ARG A 1 211 ? 23.100 -2.680 -19.349 1.00 95.56 211 ARG A O 1
ATOM 1619 N N . VAL A 1 212 ? 21.513 -1.865 -17.999 1.00 95.81 212 VAL A N 1
ATOM 1620 C CA . VAL A 1 212 ? 21.401 -3.090 -17.195 1.00 95.81 212 VAL A CA 1
ATOM 1621 C C . VAL A 1 212 ? 20.740 -4.209 -17.995 1.00 95.81 212 VAL A C 1
ATOM 1623 O O . VAL A 1 212 ? 21.163 -5.355 -17.882 1.00 95.81 212 VAL A O 1
ATOM 1626 N N . LEU A 1 213 ? 19.736 -3.898 -18.819 1.00 94.31 213 LEU A N 1
ATOM 1627 C CA . LEU A 1 213 ? 19.066 -4.889 -19.662 1.00 94.31 213 LEU A CA 1
ATOM 1628 C C . LEU A 1 213 ? 19.984 -5.422 -20.767 1.00 94.31 213 LEU A C 1
ATOM 1630 O O . LEU A 1 213 ? 20.014 -6.632 -20.974 1.00 94.31 213 LEU A O 1
ATOM 1634 N N . THR A 1 214 ? 20.776 -4.570 -21.427 1.00 93.00 214 THR A N 1
ATOM 1635 C CA . THR A 1 214 ? 21.755 -5.031 -22.432 1.00 93.0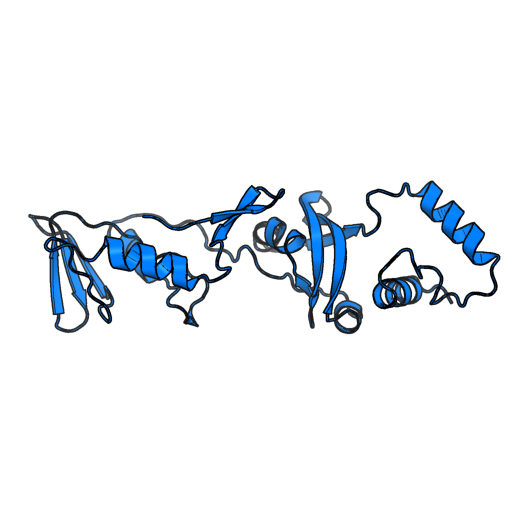0 214 THR A CA 1
ATOM 1636 C C . THR A 1 214 ? 22.814 -5.934 -21.809 1.00 93.00 214 THR A C 1
ATOM 1638 O O . THR A 1 214 ? 23.081 -7.015 -22.334 1.00 93.00 214 THR A O 1
ATOM 1641 N N . GLN A 1 215 ? 23.335 -5.557 -20.637 1.00 93.06 215 GLN A N 1
ATOM 1642 C CA . GLN A 1 215 ? 24.273 -6.386 -19.882 1.00 93.06 215 GLN A CA 1
ATOM 1643 C C . GLN A 1 215 ? 23.648 -7.721 -19.444 1.00 93.06 215 GLN A C 1
ATOM 1645 O O . GLN A 1 215 ? 24.272 -8.769 -19.591 1.00 93.06 215 GLN A O 1
ATOM 1650 N N . ALA A 1 216 ? 22.421 -7.702 -18.914 1.00 91.75 216 ALA A N 1
ATOM 1651 C CA . ALA A 1 216 ? 21.724 -8.905 -18.458 1.00 91.75 216 ALA A CA 1
ATOM 1652 C C . ALA A 1 216 ? 21.380 -9.865 -19.609 1.00 91.75 216 ALA A C 1
ATOM 1654 O O . ALA A 1 216 ? 21.353 -11.075 -19.399 1.00 91.75 216 ALA A O 1
ATOM 1655 N N . ALA A 1 217 ? 21.154 -9.335 -20.814 1.00 89.62 217 ALA A N 1
ATOM 1656 C CA . ALA A 1 217 ? 20.937 -10.115 -22.029 1.00 89.62 217 ALA A CA 1
ATOM 1657 C C . ALA A 1 217 ? 22.241 -10.653 -22.654 1.00 89.62 217 ALA A C 1
ATOM 1659 O O . ALA A 1 217 ? 22.182 -11.379 -23.644 1.00 89.62 217 ALA A O 1
ATOM 1660 N N . GLY A 1 218 ? 23.412 -10.314 -22.099 1.00 87.56 218 GLY A N 1
ATOM 1661 C CA . GLY A 1 218 ? 24.707 -10.751 -22.625 1.00 87.56 218 GLY A CA 1
ATOM 1662 C C . GLY A 1 218 ? 25.066 -10.126 -23.974 1.00 87.56 218 GLY A C 1
ATOM 1663 O O . GLY A 1 218 ? 25.848 -10.704 -24.724 1.00 87.56 218 GLY A O 1
ATOM 1664 N N . ILE A 1 219 ? 24.486 -8.969 -24.299 1.00 79.88 219 ILE A N 1
ATOM 1665 C CA . ILE A 1 219 ? 24.772 -8.248 -25.540 1.00 79.88 219 ILE A CA 1
ATOM 1666 C C . ILE A 1 219 ? 25.993 -7.359 -25.274 1.00 79.88 219 ILE A C 1
ATOM 1668 O O . ILE A 1 219 ? 25.923 -6.448 -24.445 1.00 79.88 219 ILE A O 1
ATOM 1672 N N . SER A 1 220 ? 27.110 -7.652 -25.946 1.00 66.25 220 SER A N 1
ATOM 1673 C CA . SER A 1 220 ? 28.394 -6.934 -25.846 1.00 66.25 220 SER A CA 1
ATOM 1674 C C . SER A 1 220 ? 28.747 -6.200 -27.127 1.00 66.25 220 SER A C 1
ATOM 1676 O O . SER A 1 220 ? 28.612 -6.846 -28.193 1.00 66.25 220 SER A O 1
#